Protein AF-A0A965V657-F1 (afdb_monomer_lite)

Structure (mmCIF, N/CA/C/O backbone):
data_AF-A0A965V657-F1
#
_entry.id   AF-A0A965V657-F1
#
loop_
_atom_site.group_PDB
_atom_site.id
_atom_site.type_symbol
_atom_site.label_atom_id
_atom_site.label_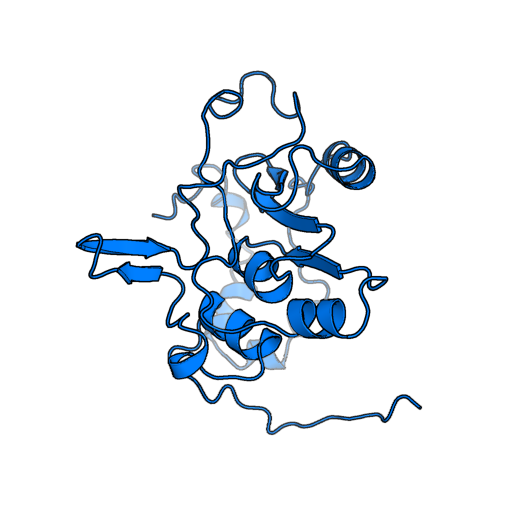alt_id
_atom_site.label_comp_id
_atom_site.label_asym_id
_atom_site.label_entity_id
_atom_site.label_seq_id
_atom_site.pdbx_PDB_ins_code
_atom_site.Cartn_x
_atom_site.Cartn_y
_atom_site.Cartn_z
_atom_site.occupancy
_atom_site.B_iso_or_equiv
_atom_site.auth_seq_id
_atom_site.auth_comp_id
_atom_site.auth_asym_id
_atom_site.auth_atom_id
_atom_site.pdbx_PDB_model_num
ATOM 1 N N . MET A 1 1 ? 15.942 -18.233 15.887 1.00 38.41 1 MET A N 1
ATOM 2 C CA . MET A 1 1 ? 17.129 -17.414 16.212 1.00 38.41 1 MET A CA 1
ATOM 3 C C . MET A 1 1 ? 16.961 -16.057 15.537 1.00 38.41 1 MET A C 1
ATOM 5 O O . MET A 1 1 ? 17.143 -15.966 14.333 1.00 38.41 1 MET A O 1
ATOM 9 N N . LEU A 1 2 ? 16.501 -15.033 16.264 1.00 42.03 2 LEU A N 1
ATOM 10 C CA . LEU A 1 2 ? 16.454 -13.657 15.751 1.00 42.03 2 LEU A CA 1
ATOM 11 C C . LEU A 1 2 ? 17.855 -13.067 15.906 1.00 42.03 2 LEU A C 1
ATOM 13 O O . LEU A 1 2 ? 18.269 -12.725 17.013 1.00 42.03 2 LEU A O 1
ATOM 17 N N . VAL A 1 3 ? 18.610 -13.016 14.813 1.00 54.28 3 VAL A N 1
ATOM 18 C CA . VAL A 1 3 ? 19.904 -12.333 14.793 1.00 54.28 3 VAL A CA 1
ATOM 19 C C . VAL A 1 3 ? 19.614 -10.834 14.824 1.00 54.28 3 VAL A C 1
ATOM 21 O O . VAL A 1 3 ? 18.850 -10.333 14.000 1.00 54.28 3 VAL A O 1
ATOM 24 N N . ARG A 1 4 ? 20.182 -10.108 15.791 1.00 61.44 4 ARG A N 1
ATOM 25 C CA . ARG A 1 4 ? 20.133 -8.642 15.786 1.00 61.44 4 ARG A CA 1
ATOM 26 C C . ARG A 1 4 ? 20.973 -8.150 14.606 1.00 61.44 4 ARG A C 1
ATOM 28 O O . ARG A 1 4 ? 22.192 -8.107 14.702 1.00 61.44 4 ARG A O 1
ATOM 35 N N . GLY A 1 5 ? 20.318 -7.829 13.495 1.00 79.69 5 GLY A N 1
ATOM 36 C CA . GLY A 1 5 ? 20.931 -7.175 12.343 1.00 79.69 5 GLY A CA 1
ATOM 37 C C . GLY A 1 5 ? 20.636 -5.680 12.373 1.00 79.69 5 GLY A C 1
ATOM 38 O O . GLY A 1 5 ? 19.473 -5.285 12.421 1.00 79.69 5 GLY A O 1
ATOM 39 N N . TRP A 1 6 ? 21.675 -4.850 12.347 1.00 87.38 6 TRP A N 1
ATOM 40 C CA . TRP A 1 6 ? 21.564 -3.407 12.139 1.00 87.38 6 TRP A CA 1
ATOM 41 C C . TRP A 1 6 ? 22.633 -2.962 11.141 1.00 87.38 6 TRP A C 1
ATOM 43 O O . TRP A 1 6 ? 23.736 -3.503 11.128 1.00 87.38 6 TRP A O 1
ATOM 53 N N . THR A 1 7 ? 22.295 -1.990 10.297 1.00 87.12 7 THR A N 1
ATOM 54 C CA . THR A 1 7 ? 23.223 -1.341 9.368 1.00 87.12 7 THR A CA 1
ATOM 55 C C . THR A 1 7 ? 22.882 0.145 9.265 1.00 87.12 7 THR A C 1
ATOM 57 O O . THR A 1 7 ? 21.708 0.514 9.255 1.00 87.12 7 THR A O 1
ATOM 60 N N . ASP A 1 8 ? 23.904 0.993 9.175 1.00 90.94 8 ASP A N 1
ATOM 61 C CA . ASP A 1 8 ? 23.811 2.431 8.874 1.00 90.94 8 ASP A CA 1
ATOM 62 C C . ASP A 1 8 ? 23.960 2.741 7.375 1.00 90.94 8 ASP A C 1
ATOM 64 O O . ASP A 1 8 ? 23.850 3.890 6.950 1.00 90.94 8 ASP A O 1
ATOM 68 N N . SER A 1 9 ? 24.203 1.707 6.569 1.00 90.06 9 SER A N 1
ATOM 69 C CA . SER A 1 9 ? 24.632 1.825 5.177 1.00 90.06 9 SER A CA 1
ATOM 70 C C . SER A 1 9 ? 23.593 1.287 4.187 1.00 90.06 9 SER A C 1
ATOM 72 O O . SER A 1 9 ? 23.907 1.039 3.022 1.00 90.06 9 SER A O 1
ATOM 74 N N . ALA A 1 10 ? 22.338 1.126 4.626 1.00 86.81 10 ALA A N 1
ATOM 75 C CA . ALA A 1 10 ? 21.220 0.779 3.752 1.00 86.81 10 ALA A CA 1
ATOM 76 C C . ALA A 1 10 ? 20.918 1.924 2.772 1.00 86.81 10 ALA A C 1
ATOM 78 O O . ALA A 1 10 ? 20.822 3.090 3.160 1.00 86.81 10 ALA A O 1
ATOM 79 N N . ARG A 1 11 ? 20.748 1.596 1.487 1.00 85.25 11 ARG A N 1
ATOM 80 C CA . ARG A 1 11 ? 20.475 2.573 0.423 1.00 85.25 11 ARG A CA 1
ATOM 81 C C . ARG A 1 11 ? 19.360 2.077 -0.483 1.00 85.25 11 ARG A C 1
ATOM 83 O O . ARG A 1 11 ? 19.316 0.902 -0.832 1.00 85.25 11 ARG A O 1
ATOM 90 N N . THR A 1 12 ? 18.502 2.988 -0.930 1.00 78.06 12 THR A N 1
ATOM 91 C CA . THR A 1 12 ? 17.596 2.723 -2.050 1.00 78.06 12 THR A CA 1
ATOM 92 C C . THR A 1 12 ? 18.384 2.865 -3.346 1.00 78.06 12 THR A C 1
ATOM 94 O O . THR A 1 12 ? 18.686 3.980 -3.767 1.00 78.06 12 THR A O 1
ATOM 97 N N . ALA A 1 13 ? 18.732 1.747 -3.981 1.00 77.69 13 ALA A N 1
ATOM 98 C CA . ALA A 1 13 ? 19.480 1.713 -5.243 1.00 77.69 13 ALA A CA 1
ATOM 99 C C . ALA A 1 13 ? 18.614 2.073 -6.475 1.00 77.69 13 ALA A C 1
ATOM 101 O O . ALA A 1 13 ? 18.834 1.567 -7.574 1.00 77.69 13 ALA A O 1
ATOM 102 N N . SER A 1 14 ? 17.606 2.928 -6.291 1.00 74.56 14 SER A N 1
ATOM 103 C CA . SER A 1 14 ? 16.601 3.283 -7.291 1.00 74.56 14 SER A CA 1
ATOM 104 C C . SER A 1 14 ? 16.345 4.788 -7.290 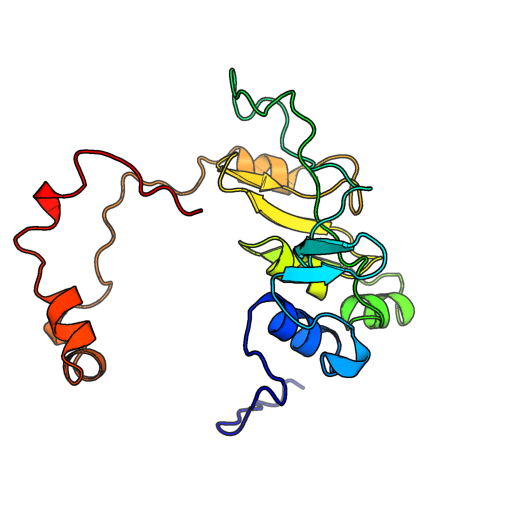1.00 74.56 14 SER A C 1
ATOM 106 O O . SER A 1 14 ? 16.194 5.395 -6.229 1.00 74.56 14 SER A O 1
ATOM 108 N N . ALA A 1 15 ? 16.204 5.366 -8.479 1.00 81.25 15 ALA A N 1
ATOM 109 C CA . ALA A 1 15 ? 15.654 6.699 -8.680 1.00 81.25 15 ALA A CA 1
ATOM 110 C C . ALA A 1 15 ? 14.362 6.588 -9.513 1.00 81.25 15 ALA A C 1
ATOM 112 O O . ALA A 1 15 ? 14.338 5.791 -10.454 1.00 81.25 15 ALA A O 1
ATOM 113 N N . PRO A 1 16 ? 13.307 7.365 -9.200 1.00 87.81 16 PRO A N 1
ATOM 114 C CA . PRO A 1 16 ? 13.202 8.339 -8.109 1.00 87.81 16 PRO A CA 1
ATOM 115 C C . PRO A 1 16 ? 12.895 7.698 -6.737 1.00 87.81 16 PRO A C 1
ATOM 117 O O . PRO A 1 16 ? 12.250 6.654 -6.646 1.00 87.81 16 PRO A O 1
ATOM 120 N N . THR A 1 17 ? 13.308 8.351 -5.643 1.00 91.25 17 THR A N 1
ATOM 121 C CA . THR A 1 17 ? 13.043 7.910 -4.256 1.00 91.25 17 THR A CA 1
ATOM 122 C C . THR A 1 17 ? 11.644 8.324 -3.797 1.00 91.25 17 THR A C 1
ATOM 124 O O . THR A 1 17 ? 11.472 9.200 -2.947 1.00 91.25 17 THR A O 1
ATOM 127 N N . VAL A 1 18 ? 10.625 7.720 -4.405 1.00 94.81 18 VAL A N 1
ATOM 128 C CA . VAL A 1 18 ? 9.208 8.013 -4.139 1.00 94.81 18 VAL A CA 1
ATOM 129 C C . VAL A 1 18 ? 8.480 6.815 -3.545 1.00 94.81 18 VAL A C 1
ATOM 131 O O . VAL A 1 18 ? 8.943 5.680 -3.614 1.00 94.81 18 VAL A O 1
ATOM 134 N N . THR A 1 19 ? 7.316 7.073 -2.947 1.00 95.44 19 THR A N 1
ATOM 135 C CA . THR A 1 19 ? 6.583 6.101 -2.125 1.00 95.44 19 THR A CA 1
ATOM 136 C C . THR A 1 19 ? 6.276 4.794 -2.854 1.00 95.44 19 THR A C 1
ATOM 138 O O . THR A 1 19 ? 6.597 3.739 -2.317 1.00 95.44 19 THR A O 1
ATOM 141 N N . ALA A 1 20 ? 5.653 4.853 -4.035 1.00 96.25 20 ALA A N 1
ATOM 142 C CA . ALA A 1 20 ? 5.232 3.662 -4.774 1.00 96.25 20 ALA A CA 1
ATOM 143 C C . ALA A 1 20 ? 6.430 2.793 -5.182 1.00 96.25 20 ALA A C 1
ATOM 145 O O . ALA A 1 20 ? 6.475 1.615 -4.838 1.00 96.25 20 ALA A O 1
ATOM 146 N N . ALA A 1 21 ? 7.424 3.399 -5.839 1.00 95.81 21 ALA A N 1
ATOM 147 C CA . ALA A 1 21 ? 8.648 2.714 -6.249 1.00 95.81 21 ALA A CA 1
ATOM 148 C C . ALA A 1 21 ? 9.387 2.111 -5.043 1.00 95.81 21 ALA A C 1
ATOM 150 O O . ALA A 1 21 ? 9.777 0.951 -5.083 1.00 95.81 21 ALA A O 1
ATOM 151 N N . GLY A 1 22 ? 9.491 2.856 -3.937 1.00 95.38 22 GLY A N 1
ATOM 152 C CA . GLY A 1 22 ? 10.134 2.383 -2.712 1.00 95.38 22 GLY A CA 1
ATOM 153 C C . GLY A 1 22 ? 9.445 1.170 -2.080 1.00 95.38 22 GLY A C 1
ATOM 154 O O . GLY A 1 22 ? 10.130 0.217 -1.720 1.00 95.38 22 GLY A O 1
ATOM 155 N N . HIS A 1 23 ? 8.109 1.163 -1.977 1.00 96.56 23 HIS A N 1
ATOM 156 C CA . HIS A 1 23 ? 7.373 -0.001 -1.454 1.00 96.56 23 HIS A CA 1
ATOM 157 C C . HIS A 1 23 ? 7.479 -1.199 -2.396 1.00 96.56 23 HIS A C 1
ATOM 159 O O . HIS A 1 23 ? 7.712 -2.312 -1.934 1.00 96.56 23 HIS A O 1
ATOM 165 N N . ALA A 1 24 ? 7.369 -0.977 -3.708 1.00 96.12 24 ALA A N 1
ATOM 166 C CA . ALA A 1 24 ? 7.545 -2.034 -4.695 1.00 96.12 24 ALA A CA 1
ATOM 167 C C . ALA A 1 24 ? 8.950 -2.653 -4.614 1.00 96.12 24 ALA A C 1
ATOM 169 O O . ALA A 1 24 ? 9.064 -3.874 -4.568 1.00 96.12 24 ALA A O 1
ATOM 170 N N . THR A 1 25 ? 10.010 -1.846 -4.507 1.00 95.56 25 THR A N 1
ATOM 171 C CA . THR A 1 25 ? 11.385 -2.336 -4.324 1.00 95.56 25 THR A CA 1
ATOM 172 C C . THR A 1 25 ? 11.554 -3.087 -3.005 1.00 95.56 25 THR A C 1
ATOM 174 O O . THR A 1 25 ? 12.061 -4.207 -3.002 1.00 95.56 25 THR A O 1
ATOM 177 N N . LEU A 1 26 ? 11.083 -2.514 -1.893 1.00 94.75 26 LEU A N 1
ATOM 178 C CA . LEU A 1 26 ? 11.166 -3.140 -0.572 1.00 94.75 26 LEU A CA 1
ATOM 179 C C . LEU A 1 26 ? 10.486 -4.512 -0.555 1.00 94.75 26 LEU A C 1
ATOM 181 O O . LEU A 1 26 ? 11.041 -5.472 -0.029 1.00 94.75 26 LEU A O 1
ATOM 185 N N . CYS A 1 27 ? 9.291 -4.595 -1.136 1.00 95.81 27 CYS A N 1
ATOM 186 C CA . CYS A 1 27 ? 8.453 -5.779 -1.052 1.00 95.81 27 CYS A CA 1
ATOM 187 C C . CYS A 1 27 ? 8.764 -6.808 -2.149 1.00 95.81 27 CYS A C 1
ATOM 189 O O . CYS A 1 27 ? 8.443 -7.968 -1.954 1.00 95.81 27 CYS A O 1
ATOM 191 N N . SER A 1 28 ? 9.425 -6.450 -3.256 1.00 95.44 28 SER A N 1
ATOM 192 C CA . SER A 1 28 ? 9.842 -7.411 -4.301 1.00 95.44 28 SER A CA 1
ATOM 193 C C . SER A 1 28 ? 11.321 -7.801 -4.263 1.00 95.44 28 SER A C 1
ATOM 195 O O . SER A 1 28 ? 11.721 -8.749 -4.933 1.00 95.44 28 SER A O 1
ATOM 197 N N . GLY A 1 29 ? 12.158 -7.064 -3.528 1.00 94.50 29 GLY A N 1
ATOM 198 C CA . GLY A 1 29 ? 13.607 -7.275 -3.528 1.00 94.50 29 GLY A CA 1
ATOM 199 C C . GLY A 1 29 ? 14.281 -6.943 -4.865 1.00 94.50 29 GLY A C 1
ATOM 200 O O . GLY A 1 29 ? 15.422 -7.340 -5.097 1.00 94.50 29 GLY A O 1
ATOM 201 N N . THR A 1 30 ? 13.597 -6.230 -5.767 1.00 93.94 30 THR A N 1
ATOM 202 C CA . THR A 1 30 ? 14.150 -5.822 -7.061 1.00 93.94 30 THR A CA 1
ATOM 203 C C . THR A 1 30 ? 13.933 -4.340 -7.354 1.00 93.94 30 THR A C 1
ATOM 205 O O . THR A 1 30 ? 13.243 -3.655 -6.616 1.00 93.94 30 THR A O 1
ATOM 208 N N . ASN A 1 31 ? 14.536 -3.823 -8.425 1.00 93.69 31 ASN A N 1
ATOM 209 C CA . ASN A 1 31 ? 14.469 -2.406 -8.791 1.00 93.69 31 ASN A CA 1
ATOM 210 C C . ASN A 1 31 ? 13.334 -2.121 -9.784 1.00 93.69 31 ASN A C 1
ATOM 212 O O . ASN A 1 31 ? 12.830 -3.032 -10.446 1.00 93.69 31 ASN A O 1
ATOM 216 N N . ALA A 1 32 ? 13.005 -0.837 -9.964 1.00 94.12 32 ALA A N 1
ATOM 217 C CA . ALA A 1 32 ? 11.929 -0.380 -10.848 1.00 94.12 32 ALA A CA 1
ATOM 218 C C . ALA A 1 32 ? 12.048 -0.872 -12.295 1.00 94.12 32 ALA A C 1
ATOM 220 O O . ALA A 1 32 ? 11.034 -1.141 -12.930 1.00 94.12 32 ALA A O 1
ATOM 221 N N . ALA A 1 33 ? 13.274 -1.081 -12.782 1.00 93.19 33 ALA A N 1
ATOM 222 C CA . ALA A 1 33 ? 13.528 -1.678 -14.092 1.00 93.19 33 ALA A CA 1
ATOM 223 C C . ALA A 1 33 ? 12.971 -3.109 -14.238 1.00 93.19 33 ALA A C 1
ATOM 225 O O . ALA A 1 33 ? 12.687 -3.530 -15.353 1.00 93.19 33 ALA A O 1
ATOM 226 N N . LYS A 1 34 ? 12.819 -3.855 -13.134 1.00 95.25 34 LYS A N 1
ATOM 227 C CA . LYS A 1 34 ? 12.228 -5.199 -13.125 1.00 95.25 34 LYS A CA 1
ATOM 228 C C . LYS A 1 34 ? 10.771 -5.187 -12.676 1.00 95.25 34 LYS A C 1
ATOM 230 O O . LYS A 1 34 ? 9.937 -5.744 -13.372 1.00 95.25 34 LYS A O 1
ATOM 235 N N . HIS A 1 35 ? 10.442 -4.548 -11.549 1.00 95.44 35 HIS A N 1
ATOM 236 C CA . HIS A 1 35 ? 9.064 -4.576 -11.035 1.00 95.44 35 HIS A CA 1
ATOM 237 C C . HIS A 1 35 ? 8.103 -3.611 -11.747 1.00 95.44 35 HIS A C 1
ATOM 239 O O . HIS A 1 35 ? 6.899 -3.701 -11.534 1.00 95.44 35 HIS A O 1
ATOM 245 N N . GLY A 1 36 ? 8.604 -2.686 -12.573 1.00 95.44 36 GLY A N 1
ATOM 246 C CA . GLY A 1 36 ? 7.800 -1.808 -13.435 1.00 95.44 36 GLY A CA 1
ATOM 247 C C . GLY A 1 36 ? 7.226 -0.552 -12.767 1.00 95.44 36 GLY A C 1
ATOM 248 O O . GLY A 1 36 ? 6.723 0.336 -13.450 1.00 95.44 36 GLY A O 1
ATOM 249 N N . ILE A 1 37 ? 7.331 -0.421 -11.443 1.00 96.12 37 ILE A N 1
ATOM 250 C CA . ILE A 1 37 ? 6.815 0.739 -10.696 1.00 96.12 37 ILE A CA 1
ATOM 251 C C . ILE A 1 37 ? 7.891 1.823 -10.604 1.00 96.12 37 ILE A C 1
ATOM 253 O O . ILE A 1 37 ? 8.726 1.818 -9.702 1.00 96.12 37 ILE A O 1
ATOM 257 N N . VAL A 1 38 ? 7.869 2.757 -11.553 1.00 95.44 38 VAL A N 1
ATOM 258 C CA . VAL A 1 38 ? 8.904 3.798 -11.721 1.00 95.44 38 VAL A CA 1
ATOM 259 C C . VAL A 1 38 ? 8.590 5.124 -11.021 1.00 95.44 38 VAL A C 1
ATOM 261 O O . VAL A 1 38 ? 9.419 6.028 -11.004 1.00 95.44 38 VAL A O 1
ATOM 264 N N . GLY A 1 39 ? 7.402 5.271 -10.437 1.00 96.00 39 GLY A N 1
ATOM 265 C CA . GLY A 1 39 ? 6.955 6.520 -9.826 1.00 96.00 39 GLY A CA 1
ATOM 266 C C . GLY A 1 39 ? 5.659 6.348 -9.040 1.00 96.00 39 GLY A C 1
ATOM 267 O O . GLY A 1 39 ? 5.070 5.270 -9.057 1.00 96.00 39 GLY A O 1
ATOM 268 N N . ASN A 1 40 ? 5.206 7.406 -8.353 1.00 96.62 40 ASN A N 1
ATOM 269 C CA . ASN A 1 40 ? 3.845 7.435 -7.792 1.00 96.62 40 ASN A CA 1
ATOM 270 C C . ASN A 1 40 ? 2.796 7.473 -8.909 1.00 96.62 40 ASN A C 1
ATOM 272 O O . ASN A 1 40 ? 1.799 6.773 -8.809 1.00 96.62 40 ASN A O 1
ATOM 276 N N . ALA A 1 41 ? 3.097 8.196 -9.985 1.00 96.62 41 ALA A N 1
ATOM 277 C CA . ALA A 1 41 ? 2.380 8.185 -11.246 1.00 96.62 41 ALA A CA 1
ATOM 278 C C . ALA A 1 41 ? 3.392 8.144 -12.397 1.00 96.62 41 ALA A C 1
ATOM 280 O O . ALA A 1 41 ? 4.552 8.533 -12.221 1.00 96.62 41 ALA A O 1
ATOM 281 N N . PHE A 1 42 ? 2.976 7.648 -13.557 1.00 95.44 42 PHE A N 1
ATOM 282 C CA . PHE A 1 42 ? 3.811 7.589 -14.755 1.00 95.44 42 PHE A CA 1
ATOM 283 C C . PHE A 1 42 ? 2.965 7.532 -16.027 1.00 95.44 42 PHE A C 1
ATOM 285 O O . PHE A 1 42 ? 1.804 7.134 -15.996 1.00 95.44 42 PHE A O 1
ATOM 292 N N . PHE A 1 43 ? 3.552 7.933 -17.154 1.00 95.94 43 PHE A N 1
ATOM 293 C CA . PHE A 1 43 ? 2.877 7.923 -18.448 1.00 95.94 43 PHE A CA 1
ATOM 294 C C . PHE A 1 43 ? 2.743 6.495 -18.995 1.00 95.94 43 PHE A C 1
ATOM 296 O O . PHE A 1 43 ? 3.743 5.825 -19.267 1.00 95.94 43 PHE A O 1
ATOM 303 N N . ASP A 1 44 ? 1.508 6.039 -19.181 1.00 93.62 44 ASP A N 1
ATOM 304 C CA . ASP A 1 44 ? 1.177 4.777 -19.833 1.00 93.62 44 ASP A CA 1
ATOM 305 C C . ASP A 1 44 ? 1.055 5.009 -21.344 1.00 93.62 44 ASP A C 1
ATOM 307 O O . ASP A 1 44 ? 0.114 5.637 -21.831 1.00 93.62 44 ASP A O 1
ATOM 311 N N . ARG A 1 45 ? 2.019 4.486 -22.110 1.00 93.81 45 ARG A N 1
ATOM 312 C CA . ARG A 1 45 ? 2.071 4.674 -23.569 1.00 93.81 45 ARG A CA 1
ATOM 313 C C . ARG A 1 45 ? 0.886 4.050 -24.301 1.00 93.81 45 ARG A C 1
ATOM 315 O O . ARG A 1 45 ? 0.507 4.564 -25.350 1.00 93.81 45 ARG A O 1
ATOM 322 N N . SER A 1 46 ? 0.329 2.958 -23.776 1.00 92.75 46 SER A N 1
ATOM 323 C CA . SER A 1 46 ? -0.799 2.266 -24.408 1.00 92.75 46 SER A CA 1
ATOM 324 C C . SER A 1 46 ? -2.084 3.086 -24.304 1.00 92.75 46 SER A C 1
ATOM 326 O O . SER A 1 46 ? -2.871 3.126 -25.246 1.00 92.75 46 SER A O 1
ATOM 328 N N . LYS A 1 47 ? -2.242 3.805 -23.189 1.00 92.06 47 LYS A N 1
ATOM 329 C CA . LYS A 1 47 ? -3.396 4.667 -22.904 1.00 92.06 47 LYS A CA 1
ATOM 330 C C . LYS A 1 47 ? -3.190 6.121 -23.308 1.00 92.06 47 LYS A C 1
ATOM 332 O O . LYS A 1 47 ? -4.156 6.860 -23.433 1.00 92.06 47 LYS A O 1
ATOM 337 N N . ARG A 1 48 ? -1.934 6.516 -23.539 1.00 96.19 48 ARG A N 1
ATOM 338 C CA . ARG A 1 48 ? -1.506 7.894 -23.821 1.00 96.19 48 ARG A CA 1
ATOM 339 C C . ARG A 1 48 ? -1.894 8.881 -22.717 1.00 96.19 48 ARG A C 1
ATOM 341 O O . ARG A 1 48 ? -2.200 10.035 -22.995 1.00 96.19 48 ARG A O 1
ATOM 348 N N . GLU A 1 49 ? -1.832 8.439 -21.467 1.00 96.38 49 GLU A N 1
ATOM 349 C CA . GLU A 1 49 ? -2.172 9.251 -20.299 1.00 96.38 49 GLU A CA 1
ATOM 350 C C . GLU A 1 49 ? -1.235 8.953 -19.124 1.00 96.38 49 GLU A C 1
ATOM 352 O O . GLU A 1 49 ? -0.590 7.902 -19.066 1.00 96.38 49 GLU A O 1
ATOM 357 N N . THR A 1 50 ? -1.168 9.872 -18.163 1.00 96.31 50 THR A N 1
ATOM 358 C CA . THR A 1 50 ? -0.512 9.616 -16.878 1.00 96.31 50 THR A CA 1
ATOM 359 C C . THR A 1 50 ? -1.442 8.809 -15.988 1.00 96.31 50 THR A C 1
ATOM 361 O O . THR A 1 50 ? -2.587 9.190 -15.767 1.00 96.31 50 THR A O 1
ATOM 364 N N . VAL A 1 51 ? -0.932 7.711 -15.438 1.00 95.31 51 VAL A N 1
ATOM 365 C CA . VAL A 1 51 ? -1.665 6.852 -14.512 1.00 95.31 51 VAL A CA 1
ATOM 366 C C . VAL A 1 51 ? -0.981 6.821 -13.154 1.00 95.31 51 VAL A C 1
ATOM 368 O O . VAL A 1 51 ? 0.240 6.701 -13.059 1.00 95.31 51 VAL A O 1
ATOM 371 N N . GLU A 1 52 ? -1.775 6.854 -12.088 1.00 96.62 52 GLU A N 1
ATOM 372 C CA . GLU A 1 52 ? -1.298 6.563 -10.735 1.00 96.62 52 GLU A CA 1
ATOM 373 C C . GLU A 1 52 ? -0.888 5.089 -10.636 1.00 96.62 52 GLU A C 1
ATOM 375 O O . GLU A 1 52 ? -1.603 4.202 -11.116 1.00 96.62 52 GLU A O 1
ATOM 380 N N . ALA A 1 53 ? 0.237 4.803 -9.985 1.00 96.44 53 ALA A N 1
ATOM 381 C CA . ALA A 1 53 ? 0.869 3.486 -9.977 1.00 96.44 53 ALA A CA 1
ATOM 382 C C . ALA A 1 53 ? -0.056 2.389 -9.433 1.00 96.44 53 ALA A C 1
ATOM 384 O O . ALA A 1 53 ? -0.159 1.315 -10.029 1.00 96.44 53 ALA A O 1
ATOM 385 N N . ALA A 1 54 ? -0.761 2.689 -8.340 1.00 97.00 54 ALA A N 1
ATOM 386 C CA . ALA A 1 54 ? -1.672 1.768 -7.667 1.00 97.00 54 ALA A CA 1
ATOM 387 C C . ALA A 1 54 ? -3.094 1.762 -8.258 1.00 97.00 54 ALA A C 1
ATOM 389 O O . ALA A 1 54 ? -3.874 0.879 -7.933 1.00 97.00 54 ALA A O 1
ATOM 390 N N . SER A 1 55 ? -3.456 2.716 -9.124 1.00 95.62 55 SER A N 1
ATOM 391 C CA . SER A 1 55 ? -4.847 2.883 -9.579 1.00 95.62 55 SER A CA 1
ATOM 392 C C . SER A 1 55 ? -5.377 1.690 -10.377 1.00 95.62 55 SER A C 1
ATOM 394 O O . SER A 1 55 ? -4.735 1.233 -11.325 1.00 95.62 55 SER A O 1
ATOM 396 N N . ASP A 1 56 ? -6.585 1.220 -10.088 1.00 95.12 56 ASP A N 1
ATOM 397 C CA . ASP A 1 56 ? -7.166 0.078 -10.788 1.00 95.12 56 ASP A CA 1
ATOM 398 C C . ASP A 1 56 ? -8.557 0.377 -11.331 1.00 95.12 56 ASP A C 1
ATOM 400 O O . ASP A 1 56 ? -9.542 0.335 -10.613 1.00 95.12 56 ASP A O 1
ATOM 404 N N . ALA A 1 57 ? -8.629 0.677 -12.628 1.00 91.69 57 ALA A N 1
ATOM 405 C CA . ALA A 1 57 ? -9.890 0.948 -13.320 1.00 91.69 57 ALA A CA 1
ATOM 406 C C . ALA A 1 57 ? -10.807 -0.286 -13.423 1.00 91.69 57 ALA A C 1
ATOM 408 O O . ALA A 1 57 ? -11.995 -0.132 -13.675 1.00 91.69 57 ALA A O 1
ATOM 409 N N . ASN A 1 58 ? -10.266 -1.492 -13.219 1.00 93.12 58 ASN A N 1
ATOM 410 C CA . ASN A 1 58 ? -11.027 -2.741 -13.278 1.00 93.12 58 ASN A CA 1
ATOM 411 C C . ASN A 1 58 ? -11.520 -3.178 -11.896 1.00 93.12 58 ASN A C 1
ATOM 413 O O . ASN A 1 58 ? -12.174 -4.212 -11.778 1.00 93.12 58 ASN A O 1
ATOM 417 N N . SER A 1 59 ? -11.195 -2.412 -10.855 1.00 93.94 59 SER A N 1
ATOM 418 C CA . SER A 1 59 ? -11.567 -2.728 -9.488 1.00 93.94 59 SER A CA 1
ATOM 419 C C . SER A 1 59 ? -12.283 -1.540 -8.858 1.00 93.94 59 SER A C 1
ATOM 421 O O . SER A 1 59 ? -11.899 -0.388 -9.039 1.00 93.94 59 SER A O 1
ATOM 423 N N . ALA A 1 60 ? -13.336 -1.816 -8.101 1.00 92.75 60 ALA A N 1
ATOM 424 C CA . ALA A 1 60 ? -14.072 -0.813 -7.351 1.00 92.75 60 ALA A CA 1
ATOM 425 C C . ALA A 1 60 ? -13.475 -0.657 -5.950 1.00 92.75 60 ALA A C 1
ATOM 427 O O . ALA A 1 60 ? -12.873 -1.586 -5.402 1.00 92.75 60 ALA A O 1
ATOM 428 N N . LEU A 1 61 ? -13.641 0.518 -5.359 1.00 92.69 61 LEU A N 1
ATOM 429 C CA . LEU A 1 61 ? -13.370 0.752 -3.949 1.00 92.69 61 LEU A CA 1
ATOM 430 C C . LEU A 1 61 ? -14.458 0.091 -3.087 1.00 92.69 61 LEU A C 1
ATOM 432 O O . LEU A 1 61 ? -15.645 0.222 -3.375 1.00 92.69 61 LEU A O 1
ATOM 436 N N . VAL A 1 62 ? -14.063 -0.592 -2.015 1.00 92.81 62 VAL A N 1
ATOM 437 C CA . VAL A 1 62 ? -14.959 -1.315 -1.100 1.00 92.81 62 VAL A CA 1
ATOM 438 C C . VAL A 1 62 ? -14.851 -0.702 0.294 1.00 92.81 62 VAL A C 1
ATOM 440 O O . VAL A 1 62 ? -13.758 -0.597 0.853 1.00 92.81 62 VAL A O 1
ATOM 443 N N . ARG A 1 63 ? -15.992 -0.278 0.847 1.00 88.38 63 ARG A N 1
ATOM 444 C CA . ARG A 1 63 ? -16.102 0.530 2.074 1.00 88.38 63 ARG A CA 1
ATOM 445 C C . ARG A 1 63 ? -17.078 -0.092 3.073 1.00 88.38 63 ARG A C 1
ATOM 447 O O . ARG A 1 63 ? -17.833 -0.997 2.718 1.00 88.38 63 ARG A O 1
ATOM 454 N N . THR A 1 64 ? -17.098 0.416 4.306 1.00 86.06 64 THR A N 1
ATOM 455 C CA . THR A 1 64 ? -18.140 0.061 5.280 1.00 86.06 64 THR A CA 1
ATOM 456 C C . THR A 1 64 ? -19.467 0.701 4.853 1.00 86.06 64 THR A C 1
ATOM 458 O O . THR A 1 64 ? -19.515 1.923 4.686 1.00 86.06 64 THR A O 1
ATOM 461 N N . PRO A 1 65 ? -20.546 -0.081 4.669 1.00 75.12 65 PRO A N 1
ATOM 462 C CA . PRO A 1 65 ? -21.854 0.465 4.318 1.00 75.12 65 PRO A CA 1
ATOM 463 C C . PRO A 1 65 ? -22.376 1.434 5.381 1.00 75.12 65 PRO A C 1
ATOM 465 O O . PRO A 1 65 ? -22.212 1.195 6.575 1.00 75.12 65 PRO A O 1
ATOM 468 N N . GLY A 1 66 ? -23.031 2.516 4.951 1.00 68.06 66 GLY A N 1
ATOM 469 C CA . GLY A 1 66 ? -23.741 3.432 5.851 1.00 68.06 66 GLY A CA 1
ATOM 470 C C . GLY A 1 66 ? -22.860 4.274 6.780 1.00 68.06 66 GLY A C 1
ATOM 471 O O . GLY A 1 66 ? -23.405 4.995 7.609 1.00 68.06 66 GLY A O 1
ATOM 472 N N . LEU A 1 67 ? -21.526 4.226 6.646 1.00 65.00 67 LEU A N 1
ATOM 473 C CA . LEU A 1 67 ? -20.624 5.000 7.507 1.00 65.00 67 LEU A CA 1
ATOM 474 C C . LEU A 1 67 ? -20.785 6.517 7.323 1.00 65.00 67 LEU A C 1
ATOM 476 O O . LEU A 1 67 ? -20.477 7.284 8.229 1.00 65.00 67 LEU A O 1
ATOM 480 N N . LEU A 1 68 ? -21.296 6.947 6.169 1.00 56.22 68 LEU A N 1
ATOM 481 C CA . LEU A 1 68 ? -21.610 8.340 5.907 1.00 56.22 68 LEU A CA 1
ATOM 482 C C . LEU A 1 68 ? -23.023 8.468 5.318 1.00 56.22 68 LEU A C 1
ATOM 484 O O . LEU A 1 68 ? -23.248 8.265 4.124 1.00 56.22 68 LEU A O 1
ATOM 488 N N . ALA A 1 69 ? -23.993 8.803 6.169 1.00 47.06 69 ALA A N 1
ATOM 489 C CA . ALA A 1 69 ? -25.323 9.200 5.720 1.00 47.06 69 ALA A CA 1
ATOM 490 C C . ALA A 1 69 ? -25.225 10.536 4.962 1.00 47.06 69 ALA A C 1
ATOM 492 O O . ALA A 1 69 ? -24.709 11.514 5.498 1.00 47.06 69 ALA A O 1
ATOM 493 N N . GLY A 1 70 ? -25.696 10.573 3.713 1.00 52.16 70 GLY A N 1
ATOM 494 C CA . GLY A 1 70 ? -25.608 11.769 2.870 1.00 52.16 70 GLY A CA 1
ATOM 495 C C . GLY A 1 70 ? -24.221 12.040 2.274 1.00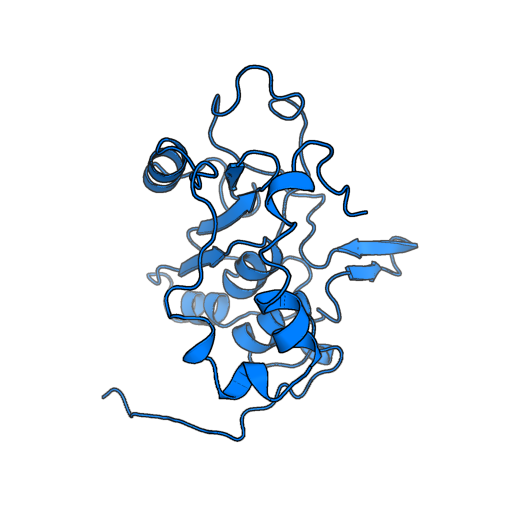 52.16 70 GLY A C 1
ATOM 496 O O . GLY A 1 70 ? -24.016 13.123 1.733 1.00 52.16 70 GLY A O 1
ATOM 497 N N . ASP A 1 71 ? -23.279 11.087 2.336 1.00 57.38 71 ASP A N 1
ATOM 498 C CA . ASP A 1 71 ? -22.017 11.222 1.604 1.00 57.38 71 ASP A CA 1
ATOM 499 C C . ASP A 1 71 ? -22.290 11.217 0.101 1.00 57.38 71 ASP A C 1
ATOM 501 O O . ASP A 1 71 ? -22.798 10.212 -0.414 1.00 57.38 71 ASP A O 1
ATOM 505 N N . PRO A 1 72 ? -21.935 12.290 -0.625 1.00 54.19 72 PRO A N 1
ATOM 506 C CA . PRO A 1 72 ? -22.079 12.333 -2.074 1.00 54.19 72 PRO A CA 1
ATOM 507 C C . PRO A 1 72 ? -21.298 11.215 -2.784 1.00 54.19 72 PRO A C 1
ATOM 509 O O . PRO A 1 72 ? -21.557 10.962 -3.955 1.00 54.19 72 PRO A O 1
ATOM 512 N N . LEU A 1 73 ? -20.380 10.518 -2.101 1.00 53.62 73 LEU A N 1
ATOM 513 C CA . LEU A 1 73 ? -19.617 9.376 -2.607 1.00 53.62 73 LEU A CA 1
ATOM 514 C C . LEU A 1 73 ? -20.189 8.005 -2.212 1.00 53.62 73 LEU A C 1
ATOM 516 O O . LEU A 1 73 ? -19.711 6.995 -2.725 1.00 53.62 73 LEU A O 1
ATOM 520 N N . SER A 1 74 ? -21.209 7.935 -1.349 1.00 54.19 74 SER A N 1
ATOM 521 C CA . SER A 1 74 ? -21.792 6.661 -0.882 1.00 54.19 74 SER A CA 1
ATOM 522 C C . SER A 1 74 ? -22.401 5.817 -2.011 1.00 54.19 74 SER A C 1
ATOM 524 O O . SER A 1 74 ? -22.415 4.592 -1.916 1.00 54.19 74 SER A O 1
ATOM 526 N N . ASN A 1 75 ? -22.813 6.467 -3.105 1.00 52.84 75 ASN A N 1
ATOM 527 C CA . ASN A 1 75 ? -23.350 5.840 -4.317 1.00 52.84 75 ASN A CA 1
ATOM 528 C C . ASN A 1 75 ? -22.488 6.086 -5.569 1.00 52.84 75 ASN A C 1
ATOM 530 O O . ASN A 1 75 ? -22.926 5.775 -6.675 1.00 52.84 75 ASN A O 1
ATOM 534 N N . VAL A 1 76 ? -21.283 6.653 -5.429 1.00 54.22 76 VAL A N 1
ATOM 535 C CA . VAL A 1 76 ? -20.384 6.898 -6.567 1.00 54.22 76 VAL A CA 1
ATOM 536 C C . VAL A 1 76 ? -19.334 5.792 -6.600 1.00 54.22 76 VAL A C 1
ATOM 538 O O . VAL A 1 76 ? -18.487 5.744 -5.700 1.00 54.22 76 VAL A O 1
ATOM 541 N N . PRO A 1 77 ? -19.340 4.915 -7.624 1.00 61.25 77 PRO A N 1
ATOM 542 C CA . PRO A 1 77 ? -18.265 3.959 -7.837 1.00 61.25 77 PRO A CA 1
ATOM 543 C C . PRO A 1 77 ? -16.935 4.710 -7.892 1.00 61.25 77 PRO A C 1
ATOM 545 O O . PRO A 1 77 ? -16.642 5.436 -8.838 1.00 61.25 77 PRO A O 1
ATOM 548 N N . SER A 1 78 ? -16.145 4.577 -6.832 1.00 77.69 78 SER A N 1
ATOM 549 C CA . SER A 1 78 ? -14.800 5.130 -6.787 1.00 77.69 78 SER A CA 1
ATOM 550 C C . SER A 1 78 ? -13.837 4.076 -7.301 1.00 77.69 78 SER A C 1
ATOM 552 O O . SER A 1 78 ? -13.953 2.896 -6.958 1.00 77.69 78 SER A O 1
ATOM 554 N N . GLN A 1 79 ? -12.885 4.507 -8.121 1.00 89.44 79 GLN A N 1
ATOM 555 C CA . GLN A 1 79 ? -11.835 3.635 -8.620 1.00 89.44 79 GLN A CA 1
ATOM 556 C C . GLN A 1 79 ? -11.058 3.018 -7.448 1.00 89.44 79 GLN A C 1
ATOM 558 O O . GLN A 1 79 ? -10.678 3.711 -6.501 1.00 89.44 79 GLN A O 1
ATOM 563 N N . GLY A 1 80 ? -10.850 1.707 -7.507 1.00 93.62 80 GLY A N 1
ATOM 564 C CA . GLY A 1 80 ? -10.052 0.968 -6.542 1.00 93.62 80 GLY A CA 1
ATOM 565 C C . GLY A 1 80 ? -8.552 1.097 -6.797 1.00 93.62 80 GLY A C 1
ATOM 566 O O . GLY A 1 80 ? -8.091 1.783 -7.713 1.00 93.62 80 GLY A O 1
ATOM 567 N N . ALA A 1 81 ? -7.780 0.385 -5.983 1.00 96.25 81 ALA A N 1
ATOM 568 C CA . ALA A 1 81 ? -6.338 0.271 -6.129 1.00 96.25 81 ALA A CA 1
ATOM 569 C C . ALA A 1 81 ? -5.914 -1.198 -6.089 1.00 96.25 81 ALA A C 1
ATOM 571 O O . ALA A 1 81 ? -6.518 -1.998 -5.371 1.00 96.25 81 ALA A O 1
ATOM 572 N N . SER A 1 82 ? -4.874 -1.543 -6.844 1.00 97.12 82 SER A N 1
ATOM 573 C CA . SER A 1 82 ? -4.297 -2.884 -6.860 1.00 97.12 82 SER A CA 1
ATOM 574 C C . SER A 1 82 ? -2.815 -2.904 -7.217 1.00 97.12 82 SER A C 1
ATOM 576 O O . SER A 1 82 ? -2.224 -1.921 -7.670 1.00 97.12 82 SER A O 1
ATOM 578 N N . GLU A 1 83 ? -2.214 -4.077 -7.048 1.00 96.25 83 GLU A N 1
ATOM 579 C CA . GLU A 1 83 ? -0.849 -4.399 -7.442 1.00 96.25 83 GLU A CA 1
ATOM 580 C C . GLU A 1 83 ? -0.695 -4.664 -8.947 1.00 96.25 83 GLU A C 1
ATOM 582 O O . GLU A 1 83 ? 0.413 -4.953 -9.380 1.00 96.25 83 GLU A O 1
ATOM 587 N N . ARG A 1 84 ? -1.754 -4.535 -9.766 1.00 95.44 84 ARG A N 1
ATOM 588 C CA . ARG A 1 84 ? -1.804 -5.010 -11.171 1.00 95.44 84 ARG A CA 1
ATOM 589 C C . ARG A 1 84 ? -0.681 -4.527 -12.097 1.00 95.44 84 ARG A C 1
ATOM 591 O O . ARG A 1 84 ? -0.495 -5.089 -13.167 1.00 95.44 84 ARG A O 1
ATOM 598 N N . ARG A 1 85 ? -0.006 -3.425 -11.751 1.00 95.25 85 ARG A N 1
ATOM 599 C CA . ARG A 1 85 ? 1.109 -2.870 -12.540 1.00 95.25 85 ARG A CA 1
ATOM 600 C C . ARG A 1 85 ? 2.477 -3.417 -12.125 1.00 95.25 85 ARG A C 1
ATOM 602 O O . ARG A 1 85 ? 3.468 -3.071 -12.760 1.00 95.25 85 ARG A O 1
ATOM 609 N N . MET A 1 86 ? 2.545 -4.235 -11.076 1.00 96.19 86 MET A N 1
ATOM 610 C CA . MET A 1 86 ? 3.745 -4.995 -10.739 1.00 96.19 86 MET A CA 1
ATOM 611 C C . MET A 1 86 ? 3.992 -6.048 -11.817 1.00 96.19 86 MET A C 1
ATOM 613 O O . MET A 1 86 ? 3.105 -6.830 -12.144 1.00 96.19 86 MET A O 1
ATOM 617 N N . LEU A 1 87 ? 5.209 -6.071 -12.357 1.00 96.75 87 LEU A N 1
ATOM 618 C CA . LEU A 1 87 ? 5.624 -7.040 -13.382 1.00 96.75 87 LEU A CA 1
ATOM 619 C C . LEU A 1 87 ? 6.268 -8.304 -12.794 1.00 96.75 87 LEU A C 1
ATOM 621 O O . LEU A 1 87 ? 6.616 -9.225 -13.528 1.00 96.75 87 LEU A O 1
ATOM 625 N N . VAL A 1 88 ? 6.474 -8.327 -11.478 1.00 96.75 88 VAL A N 1
ATOM 626 C CA . VAL A 1 88 ? 7.132 -9.412 -10.746 1.00 96.75 88 VAL A CA 1
ATOM 627 C C . VAL A 1 88 ? 6.357 -9.705 -9.462 1.00 96.75 88 VAL A C 1
ATOM 629 O O . VAL A 1 88 ? 5.757 -8.777 -8.908 1.00 96.75 88 VAL A O 1
ATOM 632 N N . PRO A 1 89 ? 6.399 -10.951 -8.958 1.00 96.19 89 PRO A N 1
ATOM 633 C CA . PRO A 1 89 ? 5.845 -11.273 -7.650 1.00 96.19 89 PRO A CA 1
ATOM 634 C C . PRO A 1 89 ? 6.576 -10.508 -6.544 1.00 96.19 89 PRO A C 1
ATOM 636 O O . PRO A 1 89 ? 7.773 -10.215 -6.647 1.00 96.19 89 PRO A O 1
ATOM 639 N N . ASN A 1 90 ? 5.860 -10.196 -5.468 1.00 95.81 90 ASN A N 1
ATOM 640 C CA . ASN A 1 90 ? 6.462 -9.662 -4.252 1.00 95.81 90 ASN A CA 1
ATOM 641 C C . ASN A 1 90 ? 6.716 -10.777 -3.211 1.00 95.81 90 ASN A C 1
ATOM 643 O O . ASN A 1 90 ? 6.481 -11.965 -3.448 1.00 95.81 90 ASN A O 1
ATOM 647 N N . LEU A 1 91 ? 7.231 -10.399 -2.042 1.00 96.44 91 LEU A N 1
ATOM 648 C CA . LEU A 1 91 ? 7.508 -11.296 -0.923 1.00 96.44 91 LEU A CA 1
ATOM 649 C C . LEU A 1 91 ? 6.242 -12.008 -0.445 1.00 96.44 91 LEU A C 1
ATOM 651 O O . LEU A 1 91 ? 6.310 -13.177 -0.078 1.00 96.44 91 LEU A O 1
ATOM 655 N N . ALA A 1 92 ? 5.102 -11.318 -0.448 1.00 97.25 92 ALA A N 1
ATOM 656 C CA . ALA A 1 92 ? 3.834 -11.909 -0.061 1.00 97.25 92 ALA A CA 1
ATOM 657 C C . ALA A 1 92 ? 3.387 -12.981 -1.065 1.00 97.25 92 ALA A C 1
ATOM 659 O O . ALA A 1 92 ? 3.052 -14.084 -0.642 1.00 97.25 92 ALA A O 1
ATOM 660 N N . ASP A 1 93 ? 3.469 -12.706 -2.369 1.00 96.62 93 ASP A N 1
ATOM 661 C CA . ASP A 1 93 ? 3.193 -13.699 -3.415 1.00 96.62 93 ASP A CA 1
ATOM 662 C C . ASP A 1 93 ? 4.115 -14.912 -3.261 1.00 96.62 93 ASP A C 1
ATOM 664 O O . ASP A 1 93 ? 3.654 -16.045 -3.188 1.00 96.62 93 ASP A O 1
ATOM 668 N N . THR A 1 94 ? 5.417 -14.672 -3.095 1.00 96.50 94 THR A N 1
ATOM 669 C CA . THR A 1 94 ? 6.416 -15.740 -2.933 1.00 96.50 94 THR A CA 1
ATOM 670 C C . THR A 1 94 ? 6.163 -16.587 -1.681 1.00 96.50 94 THR A C 1
ATOM 672 O O . THR A 1 94 ? 6.279 -17.811 -1.719 1.00 96.50 94 THR A O 1
ATOM 675 N N . LEU A 1 95 ? 5.803 -15.955 -0.560 1.00 96.62 95 LEU A N 1
ATOM 676 C CA . LEU A 1 95 ? 5.471 -16.650 0.684 1.00 96.62 95 LEU A CA 1
ATOM 677 C C . LEU A 1 95 ? 4.199 -17.492 0.540 1.00 96.62 95 LEU A C 1
ATOM 679 O O . LEU A 1 95 ? 4.129 -18.593 1.088 1.00 96.62 95 LEU A O 1
ATOM 683 N N . PHE A 1 96 ? 3.200 -16.973 -0.177 1.00 96.75 96 PHE A N 1
ATOM 684 C CA . PHE A 1 96 ? 1.978 -17.711 -0.458 1.00 96.75 96 PHE A CA 1
ATOM 685 C C . PHE A 1 96 ? 2.264 -18.941 -1.316 1.00 96.75 96 PHE A C 1
ATOM 687 O O . PHE A 1 96 ? 1.866 -20.024 -0.914 1.00 96.75 96 PHE A O 1
ATOM 694 N N . GLU A 1 97 ? 3.008 -18.801 -2.417 1.00 96.62 97 GLU A N 1
ATOM 695 C CA . GLU A 1 97 ? 3.388 -19.927 -3.287 1.00 96.62 97 GLU A CA 1
ATOM 696 C C . GLU A 1 97 ? 4.200 -20.992 -2.534 1.00 96.62 97 GLU A C 1
ATOM 698 O O . GLU A 1 97 ? 4.034 -22.189 -2.752 1.00 96.62 97 GLU A O 1
ATOM 703 N N . TRP A 1 98 ? 5.058 -20.581 -1.595 1.00 96.94 98 TRP A N 1
ATOM 704 C CA . TRP A 1 98 ? 5.807 -21.529 -0.768 1.00 96.94 98 TRP A CA 1
ATOM 705 C C . TRP A 1 98 ? 4.919 -22.271 0.242 1.00 96.94 98 TRP A C 1
ATOM 707 O O . TRP A 1 98 ? 5.148 -23.443 0.543 1.00 96.94 98 TRP A O 1
ATOM 717 N N . ASN A 1 99 ? 3.907 -21.596 0.788 1.00 97.12 99 ASN A N 1
ATOM 718 C CA . ASN A 1 99 ? 2.957 -22.190 1.717 1.00 97.12 99 ASN A CA 1
ATOM 719 C C . ASN A 1 99 ? 1.587 -21.515 1.603 1.00 97.12 99 ASN A C 1
ATOM 721 O O . ASN A 1 99 ? 1.356 -20.447 2.178 1.00 97.12 99 ASN A O 1
ATOM 725 N N . HIS A 1 100 ? 0.641 -22.208 0.967 1.00 95.94 100 HIS A N 1
ATOM 726 C CA . HIS A 1 100 ? -0.721 -21.717 0.730 1.00 95.94 100 HIS A CA 1
ATOM 727 C C . HIS A 1 100 ? -1.537 -21.527 2.029 1.00 95.94 100 HIS A C 1
ATOM 729 O O . HIS A 1 100 ? -2.618 -20.936 2.018 1.00 95.94 100 HIS A O 1
ATOM 735 N N . SER A 1 101 ? -1.033 -22.003 3.176 1.00 96.31 101 SER A N 1
ATOM 736 C CA . SER A 1 101 ? -1.625 -21.742 4.497 1.00 96.31 101 SER A CA 1
ATOM 737 C C . SER A 1 101 ? -1.195 -20.399 5.101 1.00 96.31 101 SER A C 1
ATOM 739 O O . SER A 1 101 ? -1.723 -20.001 6.147 1.00 96.31 101 SER A O 1
ATOM 741 N N . SER A 1 102 ? -0.250 -19.693 4.471 1.00 95.88 102 SER A N 1
ATOM 742 C CA . SER A 1 102 ? 0.227 -18.383 4.912 1.00 95.88 102 SER A CA 1
ATOM 743 C C . SER A 1 102 ? -0.914 -17.368 4.987 1.00 95.88 102 SER A C 1
ATOM 745 O O . SER A 1 102 ? -1.821 -17.332 4.155 1.00 95.88 102 SER A O 1
ATOM 747 N N . ARG A 1 103 ? -0.876 -16.514 6.014 1.00 95.31 103 ARG A N 1
ATOM 748 C CA . ARG A 1 103 ? -1.852 -15.437 6.212 1.00 95.31 103 ARG A CA 1
ATOM 749 C C . ARG A 1 103 ? -1.177 -14.102 5.963 1.00 95.31 103 ARG A C 1
ATOM 751 O O . ARG A 1 103 ? -0.421 -13.623 6.800 1.00 95.31 103 ARG A O 1
ATOM 758 N N . ILE A 1 104 ? -1.478 -13.514 4.816 1.00 96.88 104 ILE A N 1
ATOM 759 C CA . ILE A 1 104 ? -0.923 -12.233 4.392 1.00 96.88 104 ILE A CA 1
ATOM 760 C C . ILE A 1 104 ? -1.993 -11.162 4.570 1.00 96.88 104 ILE A C 1
ATOM 762 O O . ILE A 1 104 ? -3.099 -11.293 4.043 1.00 96.88 104 ILE A O 1
ATOM 766 N N . VAL A 1 105 ? -1.648 -10.106 5.300 1.00 97.75 105 VAL A N 1
ATOM 767 C CA . VAL A 1 105 ? -2.460 -8.897 5.445 1.00 97.75 105 VAL A CA 1
ATOM 768 C C . VAL A 1 105 ? -1.539 -7.697 5.274 1.00 97.75 105 VAL A C 1
ATOM 770 O O . VAL A 1 105 ? -0.479 -7.647 5.896 1.00 97.75 105 VAL A O 1
ATOM 773 N N . SER A 1 106 ? -1.943 -6.735 4.449 1.00 98.25 106 SER A N 1
ATOM 774 C CA . SER A 1 106 ? -1.202 -5.492 4.229 1.00 98.25 106 SER A CA 1
ATOM 775 C C . SER A 1 106 ? -2.063 -4.292 4.606 1.00 98.25 106 SER A C 1
ATOM 777 O O . SER A 1 106 ? -3.210 -4.187 4.171 1.00 98.25 106 SER A O 1
ATOM 779 N N . ILE A 1 107 ? -1.531 -3.406 5.447 1.00 97.75 107 ILE A N 1
ATOM 780 C CA . ILE A 1 107 ? -2.247 -2.244 5.981 1.00 97.75 107 ILE A CA 1
ATOM 781 C C . ILE A 1 107 ? -1.362 -1.013 5.835 1.00 97.75 107 ILE A C 1
ATOM 783 O O . ILE A 1 107 ? -0.187 -1.037 6.194 1.00 97.75 107 ILE A O 1
ATOM 787 N N . SER A 1 108 ? -1.926 0.084 5.339 1.00 97.25 108 SER A N 1
ATOM 788 C CA . SER A 1 108 ? -1.224 1.364 5.250 1.00 97.25 108 SER A CA 1
ATOM 789 C C . SER A 1 108 ? -2.190 2.539 5.390 1.00 97.25 108 SER A C 1
ATOM 791 O O . SER A 1 108 ? -3.397 2.381 5.296 1.00 97.25 108 SER A O 1
ATOM 793 N N . LEU A 1 109 ? -1.676 3.753 5.566 1.00 94.62 109 LEU A N 1
ATOM 794 C CA . LEU A 1 109 ? -2.491 4.961 5.392 1.00 94.62 109 LEU A CA 1
ATOM 795 C C . LEU A 1 109 ? -2.674 5.337 3.914 1.00 94.62 109 LEU A C 1
ATOM 797 O O . LEU A 1 109 ? -3.507 6.173 3.595 1.00 94.62 109 LEU A O 1
ATOM 801 N N . LYS A 1 110 ? -1.881 4.752 3.009 1.00 95.12 110 LYS A N 1
ATOM 802 C CA . LYS A 1 110 ? -1.921 5.024 1.568 1.00 95.12 110 LYS A CA 1
ATOM 803 C C . LYS A 1 110 ? -2.157 3.726 0.812 1.00 95.12 110 LYS A C 1
ATOM 805 O O . LYS A 1 110 ? -1.477 2.739 1.076 1.00 95.12 110 LYS A O 1
ATOM 810 N N . ASP A 1 111 ? -3.022 3.767 -0.188 1.00 96.56 111 ASP A N 1
ATOM 811 C CA . ASP A 1 111 ? -3.269 2.677 -1.136 1.00 96.56 111 ASP A CA 1
ATOM 812 C C . ASP A 1 111 ? -1.978 2.014 -1.654 1.00 96.56 111 ASP A C 1
ATOM 814 O O . ASP A 1 111 ? -1.742 0.831 -1.422 1.00 96.56 111 ASP A O 1
ATOM 818 N N . ARG A 1 112 ? -1.064 2.795 -2.240 1.00 96.38 112 ARG A N 1
ATOM 819 C CA . ARG A 1 112 ? 0.238 2.355 -2.765 1.00 96.38 112 ARG A CA 1
ATOM 820 C C . ARG A 1 112 ? 1.172 1.772 -1.708 1.00 96.38 112 ARG A C 1
ATOM 822 O O . ARG A 1 112 ? 2.066 1.010 -2.051 1.00 96.38 112 ARG A O 1
ATOM 829 N N . GLY A 1 113 ? 0.989 2.141 -0.439 1.00 95.94 113 GLY A N 1
ATOM 830 C CA . GLY A 1 113 ? 1.739 1.548 0.667 1.00 95.94 113 GLY A CA 1
ATOM 831 C C . GLY A 1 113 ? 1.211 0.166 1.053 1.00 95.94 113 GLY A C 1
ATOM 832 O O . GLY A 1 113 ? 1.966 -0.646 1.575 1.00 95.94 113 GLY A O 1
ATOM 833 N N . ALA A 1 114 ? -0.066 -0.108 0.775 1.00 97.94 114 ALA A N 1
ATOM 834 C CA . ALA A 1 114 ? -0.699 -1.385 1.065 1.00 97.94 114 ALA A CA 1
ATOM 835 C C . ALA A 1 114 ? -0.573 -2.367 -0.116 1.00 97.94 114 ALA A C 1
ATOM 837 O O . ALA A 1 114 ? -0.076 -3.481 0.063 1.00 97.94 114 ALA A O 1
ATOM 838 N N . VAL A 1 115 ? -0.973 -1.962 -1.328 1.00 97.88 115 VAL A N 1
ATOM 839 C CA . VAL A 1 115 ? -1.136 -2.883 -2.474 1.00 97.88 115 VAL A CA 1
ATOM 840 C C . VAL A 1 115 ? 0.172 -3.546 -2.911 1.00 97.88 115 VAL A C 1
ATOM 842 O O . VAL A 1 115 ? 0.212 -4.760 -3.089 1.00 97.88 115 VAL A O 1
ATOM 845 N N . PHE A 1 116 ? 1.280 -2.799 -2.983 1.00 97.50 116 PHE A N 1
ATOM 846 C CA . PHE A 1 116 ? 2.563 -3.345 -3.450 1.00 97.50 116 PHE A CA 1
ATOM 847 C C . PHE A 1 116 ? 3.219 -4.321 -2.469 1.00 97.50 116 PHE A C 1
ATOM 849 O O . PHE A 1 116 ? 4.110 -5.070 -2.867 1.00 97.50 116 PHE A O 1
ATOM 856 N N . CYS A 1 117 ? 2.756 -4.357 -1.220 1.00 96.88 117 CYS A N 1
ATOM 857 C CA . CYS A 1 117 ? 3.225 -5.296 -0.203 1.00 96.88 117 CYS A CA 1
ATOM 858 C C . CYS A 1 117 ? 2.207 -6.398 0.117 1.00 96.88 117 CYS A C 1
ATOM 860 O O . CYS A 1 117 ? 2.562 -7.374 0.770 1.00 96.88 117 CYS A O 1
ATOM 862 N N . GLY A 1 118 ? 0.958 -6.261 -0.342 1.00 96.25 118 GLY A N 1
ATOM 863 C CA . GLY A 1 118 ? -0.082 -7.274 -0.170 1.00 96.25 118 GLY A CA 1
ATOM 864 C C . GLY A 1 118 ? 0.061 -8.439 -1.143 1.00 96.25 118 GLY A C 1
ATOM 865 O O . GLY A 1 118 ? -0.086 -9.584 -0.736 1.00 96.25 118 GLY A O 1
ATOM 866 N N . GLY A 1 119 ? 0.388 -8.159 -2.407 1.00 89.75 119 GLY A N 1
ATOM 867 C CA . GLY A 1 119 ? 0.405 -9.196 -3.440 1.00 89.75 119 GLY A CA 1
ATOM 868 C C . GLY A 1 119 ? -1.001 -9.686 -3.806 1.00 89.75 119 GLY A C 1
ATOM 869 O O . GLY A 1 119 ? -2.012 -9.270 -3.229 1.00 89.75 119 GLY A O 1
ATOM 870 N N . SER A 1 120 ? -1.065 -10.572 -4.790 1.00 91.44 120 SER A N 1
ATOM 871 C CA . SER A 1 120 ? -2.295 -11.035 -5.430 1.00 91.44 120 SER A CA 1
ATOM 872 C C . SER A 1 120 ? -3.111 -12.019 -4.593 1.00 91.44 120 SER A C 1
ATOM 874 O O . SER A 1 120 ? -4.330 -12.072 -4.760 1.00 91.44 120 SER A O 1
ATOM 876 N N . ASN A 1 121 ? -2.457 -12.763 -3.695 1.00 93.19 121 ASN A N 1
ATOM 877 C CA . ASN A 1 121 ? -3.063 -13.822 -2.874 1.00 93.19 121 ASN A CA 1
ATOM 878 C C . ASN A 1 121 ? -3.232 -13.427 -1.394 1.00 93.19 121 ASN A C 1
ATOM 880 O O . ASN A 1 121 ? -3.355 -14.278 -0.508 1.00 93.19 121 ASN A O 1
ATOM 884 N N . SER A 1 122 ? -3.215 -12.127 -1.091 1.00 93.56 122 SER A N 1
ATOM 885 C CA . SER A 1 122 ? -3.439 -11.654 0.276 1.00 93.56 122 SER A CA 1
ATOM 886 C C . SER A 1 122 ? -4.843 -11.995 0.785 1.00 93.56 122 SER A C 1
ATOM 888 O O . SER A 1 122 ? -5.818 -12.007 0.037 1.00 93.56 122 SER A O 1
ATOM 890 N N . ARG A 1 123 ? -4.976 -12.194 2.100 1.00 94.06 123 ARG A N 1
ATOM 891 C CA . ARG A 1 123 ? -6.293 -12.271 2.759 1.00 94.06 123 ARG A CA 1
ATOM 892 C C . ARG A 1 123 ? -6.913 -10.903 3.018 1.00 94.06 123 ARG A C 1
ATOM 894 O O . ARG A 1 123 ? -8.019 -10.816 3.547 1.00 94.06 123 ARG A O 1
ATOM 901 N N . GLY A 1 124 ? -6.186 -9.835 2.719 1.00 95.75 124 GLY A N 1
ATOM 902 C CA . GLY A 1 124 ? -6.677 -8.485 2.883 1.00 95.75 124 GLY A CA 1
ATOM 903 C C . GLY A 1 124 ? -5.598 -7.443 2.650 1.00 95.75 124 GLY A C 1
ATOM 904 O O . GLY A 1 124 ? -4.512 -7.505 3.228 1.00 95.75 124 GLY A O 1
ATOM 905 N N . VAL A 1 125 ? -5.949 -6.452 1.843 1.00 98.19 125 VAL A N 1
ATOM 906 C CA . VAL A 1 125 ? -5.178 -5.228 1.654 1.00 98.19 125 VAL A CA 1
ATOM 907 C C . VAL A 1 125 ? -6.074 -4.071 2.039 1.00 98.19 125 VAL A C 1
ATOM 909 O O . VAL A 1 125 ? -7.138 -3.900 1.446 1.00 98.19 125 VAL A O 1
ATOM 912 N N . TYR A 1 126 ? -5.659 -3.287 3.026 1.00 97.88 126 TYR A N 1
ATOM 913 C CA . TYR A 1 126 ? -6.468 -2.202 3.561 1.00 97.88 126 TYR A CA 1
ATOM 914 C C . TYR A 1 126 ? -5.681 -0.902 3.590 1.00 97.88 126 TYR A C 1
ATOM 916 O O . TYR A 1 126 ? -4.503 -0.877 3.955 1.00 97.88 126 TYR A O 1
ATOM 924 N N . TRP A 1 127 ? -6.342 0.196 3.246 1.00 96.69 127 TRP A N 1
ATOM 925 C CA . TRP A 1 127 ? -5.779 1.527 3.427 1.00 96.69 127 TRP A CA 1
ATOM 926 C C . TRP A 1 127 ? -6.798 2.510 3.966 1.00 96.69 127 TRP A C 1
ATOM 928 O O . TRP A 1 127 ? -7.998 2.270 3.889 1.00 96.69 127 TRP A O 1
ATOM 938 N N . TYR A 1 128 ? -6.311 3.613 4.523 1.00 92.06 128 TYR A N 1
ATOM 939 C CA . TYR A 1 128 ? -7.172 4.690 4.983 1.00 92.06 128 TYR A CA 1
ATOM 940 C C . TYR A 1 128 ? -7.606 5.565 3.801 1.00 92.06 128 TYR A C 1
ATOM 942 O O . TYR A 1 128 ? -6.771 6.116 3.083 1.00 92.06 128 TYR A O 1
ATOM 950 N N . ASP A 1 129 ? -8.912 5.699 3.591 1.00 87.62 129 ASP A N 1
ATOM 951 C CA . ASP A 1 129 ? -9.487 6.641 2.639 1.00 87.62 129 ASP A CA 1
ATOM 952 C C . ASP A 1 129 ? -9.890 7.921 3.365 1.00 87.62 129 ASP A C 1
ATOM 954 O O . ASP A 1 129 ? -10.890 7.975 4.079 1.00 87.62 129 ASP A O 1
ATOM 958 N N . TYR A 1 130 ? -9.109 8.979 3.156 1.00 79.75 130 TYR A N 1
ATOM 959 C CA . TYR A 1 130 ? -9.330 10.277 3.791 1.00 79.75 130 TYR A CA 1
ATOM 960 C C . TYR A 1 130 ? -10.673 10.910 3.429 1.00 79.75 130 TYR A C 1
ATOM 962 O O . TYR A 1 130 ? -11.182 11.704 4.214 1.00 79.75 130 TYR A O 1
ATOM 970 N N . LYS A 1 131 ? -11.251 10.561 2.270 1.00 77.06 131 LYS A N 1
ATOM 971 C CA . LYS A 1 131 ? -12.562 11.075 1.860 1.00 77.06 131 LYS A CA 1
ATOM 972 C C . LYS A 1 131 ? -13.670 10.507 2.738 1.00 77.06 131 LYS A C 1
ATOM 974 O O . LYS A 1 131 ? -14.526 11.259 3.185 1.00 77.06 131 LYS A O 1
ATOM 979 N N . SER A 1 132 ? -13.636 9.198 2.994 1.00 77.50 132 SER A N 1
ATOM 980 C CA . SER A 1 132 ? -14.618 8.547 3.865 1.00 77.50 132 SER A CA 1
ATOM 981 C C . SER A 1 132 ? -14.263 8.578 5.354 1.00 77.50 132 SER A C 1
ATOM 983 O O . SER A 1 132 ? -15.114 8.285 6.187 1.00 77.50 132 SER A O 1
ATOM 985 N N . GLY A 1 133 ? -13.013 8.896 5.701 1.00 80.94 133 GLY A N 1
ATOM 986 C CA . GLY A 1 133 ? -12.523 8.833 7.077 1.00 80.94 133 GLY A CA 1
ATOM 987 C C . GLY A 1 133 ? -12.429 7.403 7.619 1.00 80.94 133 GLY A C 1
ATOM 988 O O . GLY A 1 133 ? -12.554 7.191 8.823 1.00 80.94 133 GLY A O 1
ATOM 989 N N . SER A 1 134 ? -12.256 6.414 6.738 1.00 86.94 134 SER A N 1
ATOM 990 C CA . SER A 1 134 ? -12.380 4.998 7.086 1.00 86.94 134 SER A CA 1
ATOM 991 C C . SER A 1 134 ? -11.328 4.129 6.405 1.00 86.94 134 SER A C 1
ATOM 993 O O . SER A 1 134 ? -10.750 4.502 5.383 1.00 86.94 134 SER A O 1
ATOM 995 N N . MET A 1 135 ? -11.070 2.951 6.969 1.00 93.50 135 MET A N 1
ATOM 996 C CA . MET A 1 135 ? -10.298 1.909 6.301 1.00 93.50 135 MET A CA 1
ATOM 997 C C . MET A 1 135 ? -11.140 1.251 5.211 1.00 93.50 135 MET A C 1
ATOM 999 O O . MET A 1 135 ? -12.273 0.829 5.441 1.00 93.50 135 MET A O 1
ATOM 1003 N N . VAL A 1 136 ? -10.556 1.115 4.030 1.00 94.44 136 VAL A N 1
ATOM 1004 C CA . VAL A 1 136 ? -11.197 0.586 2.827 1.00 94.44 136 VAL A CA 1
ATOM 1005 C C . VAL A 1 136 ? -10.325 -0.492 2.191 1.00 94.44 136 VAL A C 1
ATOM 1007 O O . VAL A 1 136 ? -9.161 -0.668 2.554 1.00 94.44 136 VAL A O 1
ATOM 1010 N N . THR A 1 137 ? -10.889 -1.217 1.230 1.00 96.81 137 THR A N 1
ATOM 1011 C CA . THR A 1 137 ? -10.159 -2.133 0.343 1.00 96.81 137 THR A CA 1
ATOM 1012 C C . THR A 1 137 ? -10.617 -1.927 -1.102 1.00 96.81 137 THR A C 1
ATOM 1014 O O . THR A 1 137 ? -11.336 -0.974 -1.401 1.00 96.81 137 THR A O 1
ATOM 1017 N N . SER A 1 138 ? -10.222 -2.807 -2.017 1.00 96.00 138 SER A N 1
ATOM 1018 C CA . SER A 1 138 ? -10.756 -2.848 -3.376 1.00 96.00 138 SER A CA 1
ATOM 1019 C C . SER A 1 138 ? -11.342 -4.218 -3.697 1.00 96.00 138 SER A C 1
ATOM 1021 O O . SER A 1 138 ? -10.902 -5.230 -3.151 1.00 96.00 138 SER A O 1
ATOM 1023 N N . SER A 1 139 ? -12.292 -4.254 -4.636 1.00 95.62 139 SER A N 1
ATOM 1024 C CA . SER A 1 139 ? -12.896 -5.477 -5.170 1.00 95.62 139 SER A CA 1
ATOM 1025 C C . SER A 1 139 ? -11.876 -6.449 -5.767 1.00 95.62 139 SER A C 1
ATOM 1027 O O . SER A 1 139 ? -12.189 -7.624 -5.924 1.00 95.62 139 SER A O 1
ATOM 1029 N N . ARG A 1 140 ? -10.646 -5.990 -6.046 1.00 96.25 140 ARG A N 1
ATOM 1030 C CA . ARG A 1 140 ? -9.501 -6.854 -6.352 1.00 96.25 140 ARG A CA 1
ATOM 1031 C C . ARG A 1 140 ? -9.221 -7.890 -5.256 1.00 96.25 140 ARG A C 1
ATOM 1033 O O . ARG A 1 140 ? -8.769 -8.988 -5.579 1.00 96.25 140 ARG A O 1
ATOM 1040 N N . TYR A 1 141 ? -9.428 -7.518 -3.992 1.00 96.62 141 TYR A N 1
ATOM 1041 C CA . TYR A 1 141 ? -9.030 -8.289 -2.811 1.00 96.62 141 TYR A CA 1
ATOM 1042 C C . TYR A 1 141 ? -10.217 -8.872 -2.048 1.00 96.62 141 TYR A C 1
ATOM 1044 O O . TYR A 1 141 ? -10.112 -9.967 -1.503 1.00 96.62 141 TYR A O 1
ATOM 1052 N N . ALA A 1 142 ? -11.337 -8.150 -1.980 1.00 95.06 142 ALA A N 1
ATOM 1053 C CA . ALA A 1 142 ? -12.531 -8.613 -1.284 1.00 95.06 142 ALA A CA 1
ATOM 1054 C C . ALA A 1 142 ? -13.789 -7.915 -1.806 1.00 95.06 142 ALA A C 1
ATOM 1056 O O . ALA A 1 142 ? -13.757 -6.737 -2.147 1.00 95.06 142 ALA A O 1
ATOM 1057 N N . THR A 1 143 ? -14.919 -8.620 -1.802 1.00 93.25 143 THR A N 1
ATOM 1058 C CA . THR A 1 143 ? -16.239 -8.057 -2.138 1.00 93.25 143 THR A CA 1
ATOM 1059 C C . THR A 1 143 ? -16.862 -7.267 -0.984 1.00 93.25 143 THR A C 1
ATOM 1061 O O . THR A 1 143 ? -17.748 -6.447 -1.204 1.00 93.25 143 THR A O 1
ATOM 1064 N N . SER A 1 144 ? -16.388 -7.483 0.246 1.00 93.50 144 SER A N 1
ATOM 1065 C CA . SER A 1 144 ? -16.834 -6.789 1.456 1.00 93.50 144 SER A CA 1
ATOM 1066 C C . SER A 1 144 ? -15.706 -6.690 2.481 1.00 93.50 144 SER A C 1
ATOM 1068 O O . SER A 1 144 ? -14.840 -7.565 2.537 1.00 93.50 144 SER A O 1
ATOM 1070 N N . LEU A 1 145 ? -15.746 -5.675 3.346 1.00 94.75 145 LEU A N 1
ATOM 1071 C CA . LEU A 1 145 ? -14.816 -5.568 4.473 1.00 94.75 145 LEU A CA 1
ATOM 1072 C C . LEU A 1 145 ? -15.118 -6.626 5.550 1.00 94.75 145 LEU A C 1
ATOM 1074 O O . LEU A 1 145 ? -16.290 -6.839 5.874 1.00 94.75 145 LEU A O 1
ATOM 1078 N N . PRO A 1 146 ? -14.096 -7.268 6.147 1.00 95.38 146 PRO A N 1
ATOM 1079 C CA . PRO A 1 146 ? -14.302 -8.211 7.240 1.00 95.38 146 PRO A CA 1
ATOM 1080 C C . PRO A 1 146 ? -14.766 -7.495 8.516 1.00 95.38 146 PRO A C 1
ATOM 1082 O O . PRO A 1 146 ? -14.558 -6.292 8.696 1.00 95.38 146 PRO A O 1
ATOM 1085 N N . SER A 1 147 ? -15.351 -8.260 9.441 1.00 94.25 147 SER A N 1
ATOM 1086 C CA . SER A 1 147 ? -15.943 -7.742 10.683 1.00 94.25 147 SER A CA 1
ATOM 1087 C C . SER A 1 147 ? -14.997 -6.856 11.494 1.00 94.25 147 SER A C 1
ATOM 1089 O O . SER A 1 147 ? -15.418 -5.806 11.962 1.00 94.25 147 SER A O 1
ATOM 1091 N N . TRP A 1 148 ? -13.718 -7.221 11.609 1.00 93.19 148 TRP A N 1
ATOM 1092 C CA . TRP A 1 148 ? -12.740 -6.440 12.370 1.00 93.19 148 TRP A CA 1
ATOM 1093 C C . TRP A 1 148 ? -12.441 -5.070 11.740 1.00 93.19 148 TRP A C 1
ATOM 1095 O O . TRP A 1 148 ? -12.204 -4.114 12.474 1.00 93.19 148 TRP A O 1
ATOM 1105 N N . VAL A 1 149 ? -12.490 -4.940 10.405 1.00 94.19 149 VAL A N 1
ATOM 1106 C CA . VAL A 1 149 ? -12.319 -3.636 9.735 1.00 94.19 149 VAL A CA 1
ATOM 1107 C C . VAL A 1 149 ? -13.572 -2.795 9.916 1.00 94.19 149 VAL A C 1
ATOM 1109 O O . VAL A 1 149 ? -13.472 -1.617 10.233 1.00 94.19 149 VAL A O 1
ATOM 1112 N N . ASN A 1 150 ? -14.757 -3.400 9.785 1.00 91.50 150 ASN A N 1
ATOM 1113 C CA . ASN A 1 150 ? -16.006 -2.692 10.068 1.00 91.50 150 ASN A CA 1
ATOM 1114 C C . ASN A 1 150 ? -16.064 -2.226 11.529 1.00 91.50 150 ASN A C 1
ATOM 1116 O O . ASN A 1 150 ? -16.473 -1.102 11.792 1.00 91.50 150 ASN A O 1
ATOM 1120 N N . GLN A 1 151 ? -15.589 -3.043 12.472 1.00 91.00 151 GLN A N 1
ATOM 1121 C CA . GLN A 1 151 ? -15.478 -2.660 13.876 1.00 91.00 151 GLN A CA 1
ATOM 1122 C C . GLN A 1 151 ? -14.471 -1.520 14.070 1.00 91.00 151 GLN A C 1
ATOM 1124 O O . GLN A 1 151 ? -14.780 -0.550 14.761 1.00 91.00 151 GLN A O 1
ATOM 1129 N N . PHE A 1 152 ? -13.300 -1.592 13.428 1.00 90.38 152 PHE A N 1
ATOM 1130 C CA . PHE A 1 152 ? -12.328 -0.499 13.435 1.00 90.38 152 PHE A CA 1
ATOM 1131 C C . PHE A 1 152 ? -12.947 0.806 12.918 1.00 90.38 152 PHE A C 1
ATOM 1133 O O . PHE A 1 152 ? -12.805 1.834 13.567 1.00 90.38 152 PHE A O 1
ATOM 1140 N N . ASN A 1 153 ? -13.688 0.749 11.811 1.00 89.81 153 ASN A N 1
ATOM 1141 C CA . ASN A 1 153 ? -14.360 1.906 11.218 1.00 89.81 153 ASN A CA 1
ATOM 1142 C C . ASN A 1 153 ? -15.547 2.418 12.047 1.00 89.81 153 ASN A C 1
ATOM 1144 O O . ASN A 1 153 ? -15.890 3.592 11.951 1.00 89.81 153 ASN A O 1
ATOM 1148 N N . SER A 1 154 ? -16.193 1.552 12.835 1.00 86.62 154 SER A N 1
ATOM 1149 C CA . SER A 1 154 ? -17.292 1.939 13.731 1.00 86.62 154 SER A CA 1
ATOM 1150 C C . SER A 1 154 ? -16.810 2.706 14.961 1.00 86.62 154 SER A C 1
ATOM 1152 O O . SER A 1 154 ? -17.547 3.520 15.521 1.00 86.62 154 SER A O 1
ATOM 1154 N N . ASN A 1 155 ? -15.561 2.475 15.372 1.00 79.12 155 ASN A N 1
ATOM 1155 C CA . ASN A 1 155 ? -14.918 3.339 16.342 1.00 79.12 155 ASN A CA 1
ATOM 1156 C C . ASN A 1 155 ? -14.684 4.683 15.658 1.00 79.12 155 ASN A C 1
ATOM 1158 O O . ASN A 1 155 ? -14.215 4.717 14.521 1.00 79.12 155 ASN A O 1
ATOM 1162 N N . LYS A 1 156 ? -15.035 5.786 16.334 1.00 65.62 156 LYS A N 1
ATOM 1163 C CA . LYS A 1 156 ? -14.796 7.140 15.818 1.00 65.62 156 LYS A CA 1
ATOM 1164 C C . LYS A 1 156 ? -13.365 7.181 15.278 1.00 65.62 156 LYS A C 1
ATOM 1166 O O . LYS A 1 156 ? -12.442 6.809 16.006 1.00 65.62 156 LYS A O 1
ATOM 1171 N N . GLY A 1 157 ? -13.221 7.539 13.999 1.00 66.75 157 GLY A N 1
ATOM 1172 C CA . GLY A 1 157 ? -11.929 7.681 13.333 1.00 66.75 157 GLY A CA 1
ATOM 1173 C C . GLY A 1 157 ? -11.007 8.655 14.081 1.00 66.75 157 GLY A C 1
ATOM 1174 O O . GLY A 1 157 ? -11.343 9.104 15.177 1.00 66.75 157 GLY A O 1
ATOM 1175 N N . PRO A 1 158 ? -9.833 9.004 13.532 1.00 67.06 158 PRO A N 1
ATOM 1176 C CA . PRO A 1 158 ? -8.905 9.917 14.198 1.00 67.06 158 PRO A CA 1
ATOM 1177 C C . PRO A 1 158 ? -9.632 11.141 14.779 1.00 67.06 158 PRO A C 1
ATOM 1179 O O . PRO A 1 158 ? -10.305 11.877 14.061 1.00 67.06 158 PRO A O 1
ATOM 1182 N N . ASP A 1 159 ? -9.536 11.313 16.099 1.00 71.81 159 ASP A N 1
ATOM 1183 C CA . ASP A 1 159 ? -10.178 12.418 16.802 1.00 71.81 159 ASP A CA 1
ATOM 1184 C C . ASP A 1 159 ? -9.387 13.702 16.536 1.00 71.81 159 ASP A C 1
ATOM 1186 O O . ASP A 1 159 ? -8.293 13.914 17.062 1.00 71.81 159 ASP A O 1
ATOM 1190 N N . PHE A 1 160 ? -9.943 14.556 15.681 1.00 73.06 160 PHE A N 1
ATOM 1191 C CA . PHE A 1 160 ? -9.335 15.829 15.306 1.00 73.06 160 PHE A CA 1
ATOM 1192 C C . PHE A 1 160 ? -9.605 16.955 16.314 1.00 73.06 160 PHE A C 1
ATOM 1194 O O . PHE A 1 160 ? -9.168 18.081 16.084 1.00 73.06 160 PHE A O 1
ATOM 1201 N N . SER A 1 161 ? -10.294 16.687 17.432 1.00 81.44 161 SER A N 1
ATOM 1202 C CA . SER A 1 161 ? -10.450 17.669 18.517 1.00 81.44 161 SER A CA 1
ATOM 1203 C C . SER A 1 161 ? -9.136 17.936 19.262 1.00 81.44 161 SER A C 1
ATOM 1205 O O . SER A 1 161 ? -8.971 18.979 19.899 1.00 81.44 161 SER A O 1
ATOM 1207 N N . TYR A 1 162 ? -8.166 17.027 19.150 1.00 78.75 162 TYR A N 1
ATOM 1208 C CA . TYR A 1 162 ? -6.855 17.191 19.757 1.00 78.75 162 TYR A CA 1
ATOM 1209 C C . TYR A 1 162 ? -5.980 18.154 18.958 1.00 78.75 162 TYR A C 1
ATOM 1211 O O . TYR A 1 162 ? -5.715 17.979 17.769 1.00 78.75 162 TYR A O 1
ATOM 1219 N N . THR A 1 163 ? -5.428 19.145 19.655 1.00 84.25 163 THR A N 1
ATOM 1220 C CA . THR A 1 163 ? -4.356 19.971 19.101 1.00 84.25 163 THR A CA 1
ATOM 1221 C C . THR A 1 163 ? -3.040 19.207 19.166 1.00 84.25 163 THR A C 1
ATOM 1223 O O . THR A 1 163 ? -2.615 18.763 20.234 1.00 84.25 163 THR A O 1
ATOM 1226 N N . TRP A 1 164 ? -2.351 19.090 18.031 1.00 84.12 164 TRP A N 1
ATOM 1227 C CA . TRP A 1 164 ? -1.021 18.492 18.000 1.00 84.12 164 TRP A CA 1
ATOM 1228 C C . TRP A 1 164 ? -0.032 19.329 18.825 1.00 84.12 164 TRP A C 1
ATOM 1230 O O . TRP A 1 164 ? 0.260 20.489 18.510 1.00 84.12 164 TRP A O 1
ATOM 1240 N N . VAL A 1 165 ? 0.508 18.738 19.891 1.00 82.25 165 VAL A N 1
ATOM 1241 C CA . VAL A 1 165 ? 1.589 19.316 20.696 1.00 82.25 165 VAL A CA 1
ATOM 1242 C C . VAL A 1 165 ? 2.806 18.393 20.678 1.00 82.25 165 VAL A C 1
ATOM 1244 O O . VAL A 1 165 ? 2.641 17.172 20.735 1.00 82.25 165 VAL A O 1
ATOM 1247 N N . PRO A 1 166 ? 4.036 18.937 20.577 1.00 82.62 166 PRO A N 1
ATOM 1248 C CA . PRO A 1 166 ? 5.239 18.136 20.725 1.00 82.62 166 PRO A CA 1
ATOM 1249 C C . PRO A 1 166 ? 5.201 17.334 22.026 1.00 82.62 166 PRO A C 1
ATOM 1251 O O . PRO A 1 166 ? 4.914 17.881 23.089 1.00 82.62 166 PRO A O 1
ATOM 1254 N N . LYS A 1 167 ? 5.522 16.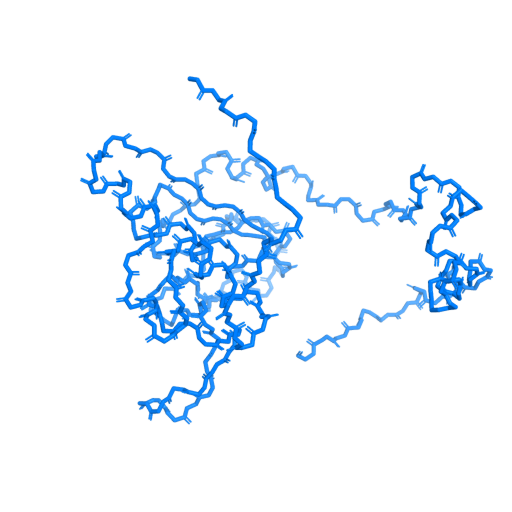038 21.943 1.00 85.56 167 LYS A N 1
ATOM 1255 C CA . LYS A 1 167 ? 5.607 15.161 23.121 1.00 85.56 167 LYS A CA 1
ATOM 1256 C C . LYS A 1 167 ? 6.671 15.631 24.122 1.00 85.56 167 LYS A C 1
ATOM 1258 O O . LYS A 1 167 ? 6.546 15.374 25.314 1.00 85.56 167 LYS A O 1
ATOM 1263 N N . PHE A 1 168 ? 7.710 16.306 23.634 1.00 84.44 168 PHE A N 1
ATOM 1264 C CA . PHE A 1 168 ? 8.789 16.876 24.436 1.00 84.44 168 PHE A CA 1
ATOM 1265 C C . PHE A 1 168 ? 8.804 18.397 24.296 1.00 84.44 168 PHE A C 1
ATOM 1267 O O . PHE A 1 168 ? 8.350 18.927 23.282 1.00 84.44 168 PHE A O 1
ATOM 1274 N N . SER A 1 169 ? 9.354 19.101 25.288 1.00 84.94 169 SER A N 1
ATOM 1275 C CA . SER A 1 169 ? 9.497 20.556 25.208 1.00 84.94 169 SER A CA 1
ATOM 1276 C C . SER A 1 169 ? 10.306 20.948 23.971 1.00 84.94 169 SER A C 1
ATOM 1278 O O . SER A 1 169 ? 11.258 20.258 23.599 1.00 84.94 169 SER A O 1
ATOM 1280 N N . VAL A 1 170 ? 9.952 22.065 23.334 1.00 81.25 170 VAL A N 1
ATOM 1281 C CA . VAL A 1 170 ? 10.672 22.553 22.147 1.00 81.25 170 VAL A CA 1
ATOM 1282 C C . VAL A 1 170 ? 12.166 22.719 22.448 1.00 81.25 170 VAL A C 1
ATOM 1284 O O . VAL A 1 170 ? 12.990 22.279 21.652 1.00 81.25 170 VAL A O 1
ATOM 1287 N N . ASP A 1 171 ? 12.516 23.220 23.635 1.00 81.50 171 ASP A N 1
ATOM 1288 C CA . ASP A 1 171 ? 13.905 23.413 24.079 1.00 81.50 171 ASP A CA 1
ATOM 1289 C C . ASP A 1 171 ? 14.720 22.113 24.151 1.00 81.50 171 ASP A C 1
ATOM 1291 O O . ASP A 1 171 ? 15.944 22.118 23.991 1.00 81.50 171 ASP A O 1
ATOM 1295 N N . SER A 1 172 ? 14.056 20.971 24.357 1.00 84.44 172 SER A N 1
ATOM 1296 C CA . SER A 1 172 ? 14.716 19.662 24.361 1.00 84.44 172 SER A CA 1
ATOM 1297 C C . SER A 1 172 ? 15.094 19.174 22.956 1.00 84.44 172 SER A C 1
ATOM 1299 O O . SER A 1 172 ? 15.973 18.321 22.817 1.00 84.44 172 SER A O 1
ATOM 1301 N N . LEU A 1 173 ? 14.518 19.752 21.894 1.00 84.38 173 LEU A N 1
ATOM 1302 C CA . LEU A 1 173 ? 14.740 19.369 20.494 1.00 84.38 173 LEU A CA 1
ATOM 1303 C C . LEU A 1 173 ? 16.034 19.971 19.919 1.00 84.38 173 LEU A C 1
ATOM 1305 O O . LEU A 1 173 ? 16.072 20.431 18.777 1.00 84.38 173 LEU A O 1
ATOM 1309 N N . LYS A 1 174 ? 17.123 19.939 20.698 1.00 82.44 174 LYS A N 1
ATOM 1310 C CA . LYS A 1 174 ? 18.409 20.595 20.399 1.00 82.44 174 LYS A CA 1
ATOM 1311 C C . LYS A 1 174 ? 18.961 20.265 19.011 1.00 82.44 174 LYS A C 1
ATOM 1313 O O . LYS A 1 174 ? 19.587 21.119 18.403 1.00 82.44 174 LYS A O 1
ATOM 1318 N N . ILE A 1 175 ? 18.745 19.045 18.511 1.00 80.50 175 ILE A N 1
ATOM 1319 C CA . ILE A 1 175 ? 19.203 18.622 17.176 1.00 80.50 175 ILE A CA 1
ATOM 1320 C C . ILE A 1 175 ? 18.418 19.337 16.072 1.00 80.50 175 ILE A C 1
ATOM 1322 O O . ILE A 1 175 ? 19.026 19.853 15.142 1.00 80.50 175 ILE A O 1
ATOM 1326 N N . LEU A 1 176 ? 17.089 19.404 16.191 1.00 76.69 176 LEU A N 1
ATOM 1327 C CA . LEU A 1 176 ? 16.235 20.068 15.203 1.00 76.69 176 LEU A CA 1
ATOM 1328 C C . LEU A 1 176 ? 16.449 21.582 15.225 1.00 76.69 176 LEU A C 1
ATOM 1330 O O . LEU A 1 176 ? 16.549 22.205 14.176 1.00 76.69 176 LEU A O 1
ATOM 1334 N N . LEU A 1 177 ? 16.599 22.168 16.414 1.00 77.88 177 LEU A N 1
ATOM 1335 C CA . LEU A 1 177 ? 16.801 23.610 16.581 1.00 77.88 177 LEU A CA 1
ATOM 1336 C C . LEU A 1 177 ? 18.145 24.132 16.038 1.00 77.88 177 LEU A C 1
ATOM 1338 O O . LEU A 1 177 ? 18.318 25.349 15.958 1.00 77.88 177 LEU A O 1
ATOM 1342 N N . LYS A 1 178 ? 19.086 23.251 15.662 1.00 84.19 178 LYS A N 1
ATOM 1343 C CA . LYS A 1 178 ? 20.316 23.646 14.951 1.00 84.19 178 LYS A CA 1
ATOM 1344 C C . LYS A 1 178 ? 20.040 24.147 13.535 1.00 84.19 178 LYS A C 1
ATOM 1346 O O . LYS A 1 178 ? 20.824 24.937 13.025 1.00 84.19 178 LYS A O 1
ATOM 1351 N N . ASP A 1 179 ? 18.951 23.698 12.919 1.00 81.44 179 ASP A N 1
ATOM 1352 C CA . ASP A 1 179 ? 18.546 24.108 11.579 1.00 81.44 179 ASP A CA 1
ATOM 1353 C C . ASP A 1 179 ? 17.400 25.131 11.676 1.00 81.44 179 ASP A C 1
ATOM 1355 O O . ASP A 1 179 ? 16.369 24.928 12.331 1.00 81.44 179 ASP A O 1
ATOM 1359 N N . GLU A 1 180 ? 17.613 26.280 11.032 1.00 79.94 180 GLU A N 1
ATOM 1360 C CA . GLU A 1 180 ? 16.730 27.440 11.091 1.00 79.94 180 GLU A CA 1
ATOM 1361 C C . GLU A 1 180 ? 15.315 27.137 10.581 1.00 79.94 180 GLU A C 1
ATOM 1363 O O . GLU A 1 180 ? 14.341 27.682 11.111 1.00 79.94 180 GLU A O 1
ATOM 1368 N N . LYS A 1 181 ? 15.175 26.216 9.619 1.00 81.50 181 LYS A N 1
ATOM 1369 C CA . LYS A 1 181 ? 13.873 25.775 9.105 1.00 81.50 181 LYS A CA 1
ATOM 1370 C C . LYS A 1 181 ? 12.998 25.229 10.232 1.00 81.50 181 LYS A C 1
ATOM 1372 O O . LYS A 1 181 ? 11.837 25.622 10.365 1.00 81.50 181 LYS A O 1
ATOM 1377 N N . TYR A 1 182 ? 13.552 24.338 11.055 1.00 77.50 182 TYR A N 1
ATOM 1378 C CA . TYR A 1 182 ? 12.812 23.722 12.158 1.00 77.50 182 TYR A CA 1
ATOM 1379 C C . TYR A 1 182 ? 12.654 24.678 13.333 1.00 77.50 182 TYR A C 1
ATOM 1381 O O . TYR A 1 182 ? 11.606 24.674 13.976 1.00 77.50 182 TYR A O 1
ATOM 1389 N N . ARG A 1 183 ? 13.645 25.544 13.576 1.00 73.19 183 ARG A N 1
ATOM 1390 C CA . ARG A 1 183 ? 13.534 26.608 14.577 1.00 73.19 183 ARG A CA 1
ATOM 1391 C C . ARG A 1 183 ? 12.319 27.491 14.293 1.00 73.19 183 ARG A C 1
ATOM 1393 O O . ARG A 1 183 ? 11.437 27.584 15.135 1.00 73.19 183 ARG A O 1
ATOM 1400 N N . ARG A 1 184 ? 12.192 28.031 13.075 1.00 73.56 184 ARG A N 1
ATOM 1401 C CA . ARG A 1 184 ? 11.039 28.860 12.674 1.00 73.56 184 ARG A CA 1
ATOM 1402 C C . ARG A 1 184 ? 9.709 28.115 12.832 1.00 73.56 184 ARG A C 1
ATOM 1404 O O . ARG A 1 184 ? 8.780 28.659 13.420 1.00 73.56 184 ARG A O 1
ATOM 1411 N N . ALA A 1 185 ? 9.624 26.863 12.382 1.00 72.62 185 ALA A N 1
ATOM 1412 C CA . ALA A 1 185 ? 8.398 26.071 12.504 1.00 72.62 185 ALA A CA 1
ATOM 1413 C C . ALA A 1 185 ? 7.962 25.841 13.966 1.00 72.62 185 ALA A C 1
ATOM 1415 O O . ALA A 1 185 ? 6.767 25.797 14.255 1.00 72.62 185 ALA A O 1
ATOM 1416 N N . LEU A 1 186 ? 8.919 25.716 14.890 1.00 69.62 186 LEU A N 1
ATOM 1417 C CA . LEU A 1 186 ? 8.654 25.441 16.304 1.00 69.62 186 LEU A CA 1
ATOM 1418 C C . LEU A 1 186 ? 8.470 26.712 17.153 1.00 69.62 186 LEU A C 1
ATOM 1420 O O . LEU A 1 186 ? 7.777 26.657 18.167 1.00 69.62 186 LEU A O 1
ATOM 1424 N N . THR A 1 187 ? 9.037 27.855 16.747 1.00 63.41 187 THR A N 1
ATOM 1425 C CA . THR A 1 187 ? 8.939 29.135 17.480 1.00 63.41 187 THR A CA 1
ATOM 1426 C C . THR A 1 187 ? 7.722 29.986 17.077 1.00 63.41 187 THR A C 1
ATOM 1428 O O . THR A 1 187 ? 7.284 30.819 17.863 1.00 63.41 187 THR A O 1
ATOM 1431 N N . VAL A 1 188 ? 7.087 29.754 15.917 1.00 57.22 188 VAL A N 1
ATOM 1432 C CA . VAL A 1 188 ? 5.907 30.523 15.422 1.00 57.22 188 VAL A CA 1
ATOM 1433 C C . VAL A 1 188 ? 4.596 30.240 16.209 1.00 57.22 188 VAL A C 1
ATOM 1435 O O . VAL A 1 188 ? 3.491 30.628 15.822 1.00 57.22 188 VAL A O 1
ATOM 1438 N N . ARG A 1 189 ? 4.696 29.644 17.403 1.00 49.12 189 ARG A N 1
ATOM 1439 C CA . ARG A 1 189 ? 3.589 29.354 18.334 1.00 49.12 189 ARG A CA 1
ATOM 1440 C C . ARG A 1 189 ? 3.019 30.564 19.101 1.00 49.12 189 ARG A C 1
ATOM 1442 O O . ARG A 1 189 ? 2.393 30.368 20.134 1.00 49.12 189 ARG A O 1
ATOM 1449 N N . SER A 1 190 ? 3.135 31.789 18.589 1.00 42.12 190 SER A N 1
ATOM 1450 C CA . SER A 1 190 ? 2.286 32.910 19.040 1.00 42.12 190 SER A CA 1
ATOM 1451 C C . SER A 1 190 ? 1.185 33.308 18.046 1.00 42.12 190 SER A C 1
ATOM 1453 O O . SER A 1 190 ? 0.374 34.162 18.379 1.00 42.12 190 SER A O 1
ATOM 1455 N N . SER A 1 191 ? 1.098 32.702 16.848 1.00 39.28 191 SER A N 1
ATOM 1456 C CA . SER A 1 191 ? 0.089 33.109 15.839 1.00 39.28 191 SER A CA 1
ATOM 1457 C C . SER A 1 191 ? -0.702 31.981 15.163 1.00 39.28 191 SER A C 1
ATOM 1459 O O . SER A 1 191 ? -1.611 32.256 14.380 1.00 39.28 191 SER A O 1
ATOM 1461 N N . LEU A 1 192 ? -0.415 30.710 15.461 1.00 40.84 192 LEU A N 1
ATOM 1462 C CA . LEU A 1 192 ? -1.111 29.581 14.823 1.00 40.84 192 LEU A CA 1
ATOM 1463 C C . LEU A 1 192 ? -2.531 29.340 15.361 1.00 40.84 192 LEU A C 1
ATOM 1465 O O . LEU A 1 192 ? -3.315 28.695 14.675 1.00 40.84 192 LEU A O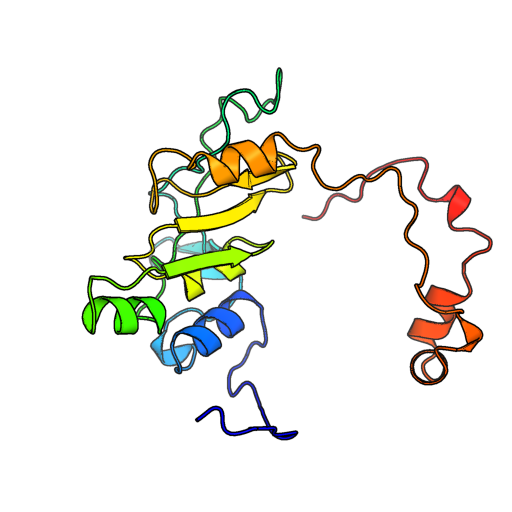 1
ATOM 1469 N N . SER A 1 193 ? -2.908 29.911 16.511 1.00 40.34 193 SER A N 1
ATOM 1470 C CA . SER A 1 193 ? -4.308 29.919 16.967 1.00 40.34 193 SER A CA 1
ATOM 1471 C C . SER A 1 193 ? -5.227 30.762 16.071 1.00 40.34 193 SER A C 1
ATOM 1473 O O . SER A 1 193 ? -6.425 30.510 16.043 1.00 40.34 193 SER A O 1
ATOM 1475 N N . ASN A 1 194 ? -4.681 31.707 15.290 1.00 35.44 194 ASN A N 1
ATOM 1476 C CA . ASN A 1 194 ? -5.462 32.607 14.431 1.00 35.44 194 ASN A CA 1
ATOM 1477 C C . ASN A 1 194 ? -5.515 32.192 12.948 1.00 35.44 194 ASN A C 1
ATOM 1479 O O . ASN A 1 194 ? -6.230 32.830 12.183 1.00 35.44 194 ASN A O 1
ATOM 1483 N N . ARG A 1 195 ? -4.777 31.159 12.506 1.00 38.41 195 ARG A N 1
ATOM 1484 C CA . ARG A 1 195 ? -4.720 30.779 11.073 1.00 38.41 195 ARG A CA 1
ATOM 1485 C C . ARG A 1 195 ? -5.547 29.560 10.673 1.00 38.41 195 ARG A C 1
ATOM 1487 O O . ARG A 1 195 ? -5.699 29.330 9.482 1.00 38.41 195 ARG A O 1
ATOM 1494 N N . PHE A 1 196 ? -6.081 28.794 11.623 1.00 40.12 196 PHE A N 1
ATOM 1495 C CA . PHE A 1 196 ? -6.901 27.612 11.311 1.00 40.12 196 PHE A CA 1
ATOM 1496 C C . PHE A 1 196 ? -8.414 27.873 11.383 1.00 40.12 196 PHE A C 1
ATOM 1498 O O . PHE A 1 196 ? -9.211 26.953 11.221 1.00 40.12 196 PHE A O 1
ATOM 1505 N N . GLY A 1 197 ? -8.822 29.133 11.561 1.00 29.91 197 GLY A N 1
ATOM 1506 C CA . GLY A 1 197 ? -10.195 29.582 11.344 1.00 29.91 197 GLY A CA 1
ATOM 1507 C C . GLY A 1 197 ? -10.439 29.907 9.870 1.00 29.91 197 GLY A C 1
ATOM 1508 O O . GLY A 1 197 ? -10.477 31.076 9.507 1.00 29.91 197 GLY A O 1
ATOM 1509 N N . GLY A 1 198 ? -10.584 28.885 9.025 1.00 33.16 198 GLY A N 1
ATOM 1510 C CA . GLY A 1 198 ? -11.085 29.049 7.657 1.00 33.16 198 GLY A CA 1
ATOM 1511 C C . GLY A 1 198 ? -10.252 28.354 6.582 1.00 33.16 198 GLY A C 1
ATOM 1512 O O . GLY A 1 198 ? -9.109 28.716 6.339 1.00 33.16 198 GLY A O 1
ATOM 1513 N N . GLY A 1 199 ? -10.882 27.399 5.894 1.00 29.05 199 GLY A N 1
ATOM 1514 C CA . GLY A 1 199 ? -10.439 26.899 4.591 1.00 29.05 199 GLY A CA 1
ATOM 1515 C C . GLY A 1 199 ? -9.361 25.824 4.650 1.00 29.05 199 GLY A C 1
ATOM 1516 O O . GLY A 1 199 ? -8.168 26.109 4.663 1.00 29.05 199 GLY A O 1
ATOM 1517 N N . TRP A 1 200 ? -9.790 24.563 4.617 1.00 31.25 200 TRP A N 1
ATOM 1518 C CA . TRP A 1 200 ? -8.910 23.442 4.309 1.00 31.25 200 TRP A CA 1
ATOM 1519 C C . TRP A 1 200 ? -8.235 23.661 2.951 1.00 31.25 200 TRP A C 1
ATOM 1521 O O . TRP A 1 200 ? -8.892 23.916 1.944 1.00 31.25 200 TRP A O 1
ATOM 1531 N N . MET A 1 201 ? -6.910 23.556 2.956 1.00 27.64 201 MET A N 1
ATOM 1532 C CA . MET A 1 201 ? -6.036 23.575 1.790 1.00 27.64 201 MET A CA 1
ATOM 1533 C C . MET A 1 201 ? -6.453 22.449 0.831 1.00 27.64 201 MET A C 1
ATOM 1535 O O . MET A 1 201 ? -6.270 21.271 1.141 1.00 27.64 201 MET A O 1
ATOM 1539 N N . GLN A 1 202 ? -7.040 22.812 -0.314 1.00 29.23 202 GLN A N 1
ATOM 1540 C CA . GLN A 1 202 ? -7.141 21.916 -1.462 1.00 29.23 202 GLN A CA 1
ATOM 1541 C C . GLN A 1 202 ? -5.715 21.562 -1.895 1.00 29.23 202 GLN A C 1
ATOM 1543 O O . GLN A 1 202 ? -4.903 22.450 -2.150 1.00 29.23 202 GLN A O 1
ATOM 1548 N N . MET A 1 203 ? -5.398 20.270 -1.910 1.00 28.50 203 MET A N 1
ATOM 1549 C CA . MET A 1 203 ? -4.240 19.752 -2.628 1.00 28.50 203 MET A CA 1
ATOM 1550 C C . MET A 1 203 ? -4.765 19.200 -3.950 1.00 28.50 203 MET A C 1
ATOM 1552 O O . MET A 1 203 ? -5.586 18.280 -3.935 1.00 28.50 203 MET A O 1
ATOM 1556 N N . GLU A 1 204 ? -4.342 19.838 -5.042 1.00 31.34 204 GLU A N 1
ATOM 1557 C CA . GLU A 1 204 ? -4.397 19.297 -6.406 1.00 31.34 204 GLU A CA 1
ATOM 1558 C C . GLU A 1 204 ? -3.673 17.945 -6.500 1.00 31.34 204 GLU A C 1
ATOM 1560 O O . GLU A 1 204 ? -2.660 17.753 -5.778 1.00 31.34 204 GLU A O 1
#

Sequence (204 aa):
MLVRGWTDSARTASAPTVTAAGHATLCSGTNAAKHGIVGNAFFDRSKRETVEAASDANSALVRT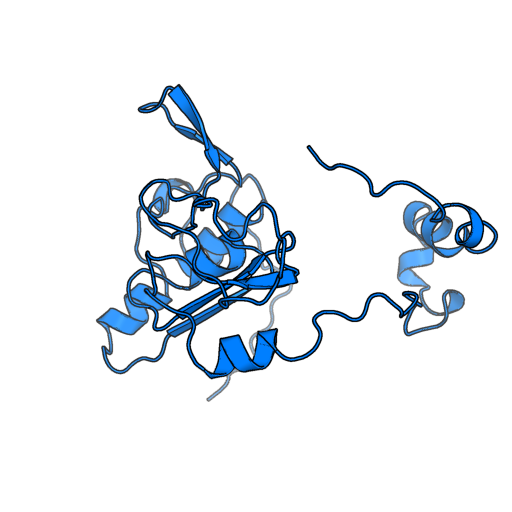PGLLAGDPLSNVPSQGASERRMLVPNLADTLFEWNHSSRIVSISLKDRGAVFCGGSNSRGVYWYDYKSGSMVTSSRYATSLPSWVNQFNSNKGPDFSYTWVPKFSVDSLKILLKDEKYRRALTVRSSLSNRFGGGWMQME

Radius of gyration: 20.51 Å; chains: 1; bounding box: 50×55×50 Å

pLDDT: mean 82.99, std 18.73, range [27.64, 98.25]

Foldseek 3Di:
DDDPDDDPPDDDPEPPPALLQVLLCVFAVDHCVQFVRRYCWDQDPVVRDIDGQFWAPPKWKAFQQPLDDPQPCNPPGDTFGASVRTNGFTNQRVVCVVPVPDAAEFEEQDSSRFHSNQTQSHQYTWHQDPSSLAIIHIVSRDPHDDPVRSVVSVPPHPDPVDDDDPPDDPVVVVVQCVDVVSVCVNVVVVPPVPPPPDDDDDDD

Secondary structure (DSSP, 8-state):
-------S-----SSS--HHHHHHHHHHSS-HHHH---SSEEEETTTTEEEETTEEEEEEEE--TTSSTT-TTTTS--EEE-STT-SS--HHHHHHHH-TT---EEEESSHHHHHHHH-TT-SEEEEEETTTTEEEEETTT-SS--HHHHHHHHS--S-TTSPP--SS-GGG-TTGGGSHHHHHHHH-TTTGGGTSSS------